Protein AF-A0A8T5TER6-F1 (afdb_monomer)

Secondary structure (DSSP, 8-state):
--HHHHHHHHHHHHHHHT-----PPPPPPPPPP--PPPPPPPPPPPPPPP------------PPPHHHHHHHHHHHHHHHHHHHHHHHHHHHHHHHHHHHHHHHHHHHHHHHHHHHHHHHHHHHHHHHHHHHHHHHHHHHHHHHHHHHHHHHHHHHHHHHHHHHHHHS---------------------------------S----B-TTT--BGGGEEEEEEEEEEEE-SSS-EEEEEEEETTT--B-

Radius of gyration: 55.64 Å; Cα contacts (8 Å, |Δi|>4): 78; chains: 1; bounding box: 127×51×166 Å

Mean predicted aligned error: 22.37 Å

Foldseek 3Di:
DPPVVVVVVVVVVVVVVPPPDDPDDDDDDDDDDDDDDDDDDDDDDDDDDDDDDDDPDPDDPPDDPVVVVVVVVVVVVVVVVVVVVVVVVVVVVVVVVVVVVVVVVVVVVVVVVVVVVVVVVVVVVVVVVVVVVVVVVVVVVVVVVVVVVVVVVVVVVVVVVVVVVVPPPPPPDDDDDPDDDDDDDDDDDDDDDDDDDDDDDDDDFDADPPPRDTDPQKDKDFDPPAFPDPPPHTDGDIWIAGNVPRDID

Solvent-accessible surface area (backbone atoms only — not comparable to full-atom values): 16128 Å² total; per-residue (Å²): 130,71,75,66,58,56,56,53,49,51,51,57,54,53,60,60,71,73,64,76,70,78,86,75,75,82,76,81,81,78,78,80,83,82,82,75,80,83,86,75,86,80,82,89,77,82,86,81,85,86,83,85,86,86,78,95,71,86,73,75,82,83,70,78,57,66,71,62,54,53,51,54,52,51,53,51,51,51,51,52,53,51,51,53,52,48,53,52,50,52,52,51,51,52,51,51,52,50,51,51,53,52,52,53,53,50,50,54,53,49,52,53,51,52,52,52,50,52,54,51,49,55,54,50,53,54,52,49,54,52,51,53,52,50,51,52,53,53,58,64,48,49,58,61,51,52,52,50,50,54,53,53,50,51,52,49,53,53,52,49,52,54,50,53,66,68,66,50,78,77,76,72,77,79,86,90,89,84,79,89,85,81,89,83,87,84,86,90,84,88,85,82,86,87,80,87,84,78,90,71,84,90,71,84,76,59,58,37,89,87,76,65,49,49,56,90,39,53,44,80,42,73,34,87,88,42,71,73,43,73,76,97,54,79,37,55,37,78,37,33,33,25,76,83,78,68,52,72,94

pLDDT: mean 77.01, std 21.38, range [33.59, 98.75]

Sequence (249 aa):
MSYQNDDEQKRKKALRKGLERPAIPPPPGIPPPSIHPPMTPTPAQQPPQIPQSPTTFSIPPAQPSIASQDEIAALRRQVNELNNALLQKDQELRQLRGNVSNFQAQLQGYEGKITQLNQEKGTLEMKVQQIEQENMTLQQQIGPLQSQVSTLQQELAYKSKRIDELKEPKAVMSSSLGQGTQNQTPNYGAISSPPIETNQFGTKRKVCPNCAASGTAIKEIEDKTRIISYIPKQTYAKKNICTKCGFEF

Structure (mmCIF, N/CA/C/O backbone):
data_AF-A0A8T5TER6-F1
#
_entry.id   AF-A0A8T5TER6-F1
#
loop_
_atom_site.group_PDB
_atom_site.id
_atom_site.type_symbol
_atom_site.label_atom_id
_atom_site.label_alt_id
_atom_site.label_comp_id
_atom_site.label_asym_id
_atom_site.label_entity_id
_atom_site.label_seq_id
_atom_site.pdbx_PDB_ins_code
_atom_site.Cartn_x
_atom_site.Cartn_y
_atom_site.Cartn_z
_atom_site.occupancy
_atom_site.B_iso_or_equiv
_atom_site.auth_seq_id
_atom_site.auth_comp_id
_atom_site.auth_asym_id
_atom_site.auth_atom_id
_atom_site.pdbx_PDB_model_num
ATOM 1 N N . MET A 1 1 ? -15.222 -25.575 9.045 1.00 56.38 1 MET A N 1
ATOM 2 C CA . MET A 1 1 ? -13.802 -25.161 9.120 1.00 56.38 1 MET A CA 1
ATOM 3 C C . MET A 1 1 ? -12.899 -25.765 8.033 1.00 56.38 1 MET A C 1
ATOM 5 O O . MET A 1 1 ? -11.785 -25.286 7.905 1.00 56.38 1 MET A O 1
ATOM 9 N N . SER A 1 2 ? -13.333 -26.730 7.202 1.00 55.22 2 SER A N 1
ATOM 10 C CA . SER A 1 2 ? -12.462 -27.282 6.136 1.00 55.22 2 SER A CA 1
ATOM 11 C C . SER A 1 2 ? -12.399 -26.463 4.840 1.00 55.22 2 SER A C 1
ATOM 13 O O . SER A 1 2 ? -11.385 -26.516 4.162 1.00 55.22 2 SER A O 1
ATOM 15 N N . TYR A 1 3 ? -13.416 -25.659 4.517 1.00 53.31 3 TYR A N 1
ATOM 16 C CA . TYR A 1 3 ? -13.487 -24.957 3.225 1.00 53.31 3 TYR A CA 1
ATOM 17 C C . TYR A 1 3 ? -12.535 -23.756 3.073 1.00 53.31 3 TYR A C 1
ATOM 19 O O . TYR A 1 3 ? -12.252 -23.347 1.955 1.00 53.31 3 TYR A O 1
ATOM 27 N N . GLN A 1 4 ? -12.010 -23.194 4.167 1.00 57.66 4 GLN A N 1
ATOM 28 C CA . GLN A 1 4 ? -11.110 -22.029 4.101 1.00 57.66 4 GLN A CA 1
ATOM 29 C C . GLN A 1 4 ? -9.655 -22.404 3.778 1.00 57.66 4 GLN A C 1
ATOM 31 O O . GLN A 1 4 ? -8.932 -21.598 3.197 1.00 57.66 4 GLN A O 1
ATOM 36 N N . ASN A 1 5 ? -9.233 -23.634 4.088 1.00 65.38 5 ASN A N 1
ATOM 37 C CA . ASN A 1 5 ? -7.858 -24.080 3.838 1.00 65.38 5 ASN A CA 1
ATOM 38 C C . ASN A 1 5 ? -7.595 -24.392 2.356 1.00 65.38 5 ASN A C 1
ATOM 40 O O . ASN A 1 5 ? -6.479 -24.184 1.873 1.00 65.38 5 ASN A O 1
ATOM 44 N N . ASP A 1 6 ? -8.614 -24.844 1.622 1.00 68.62 6 ASP A N 1
ATOM 45 C CA . ASP A 1 6 ? -8.467 -25.215 0.212 1.00 68.62 6 ASP A CA 1
ATOM 46 C C . ASP A 1 6 ? -8.286 -23.991 -0.697 1.00 68.62 6 ASP A C 1
ATOM 48 O O . ASP A 1 6 ? -7.455 -24.017 -1.610 1.00 68.62 6 ASP A O 1
ATOM 52 N N . ASP A 1 7 ? -8.982 -22.885 -0.417 1.00 71.12 7 ASP A N 1
ATOM 53 C CA . ASP A 1 7 ? -8.820 -21.632 -1.167 1.00 71.12 7 ASP A CA 1
ATOM 54 C C . ASP A 1 7 ? -7.464 -20.963 -0.901 1.00 71.12 7 ASP A C 1
ATOM 56 O O . ASP A 1 7 ? -6.838 -20.413 -1.816 1.00 71.12 7 ASP A O 1
ATOM 60 N N . GLU A 1 8 ? -6.947 -21.068 0.326 1.00 73.06 8 GLU A N 1
ATOM 61 C CA . GLU A 1 8 ? -5.621 -20.551 0.661 1.00 73.06 8 GLU A CA 1
ATOM 62 C C . GLU A 1 8 ? -4.504 -21.372 -0.007 1.00 73.06 8 GLU A C 1
ATOM 64 O O . GLU A 1 8 ? -3.543 -20.806 -0.544 1.00 73.06 8 GLU A O 1
ATOM 69 N N . GLN A 1 9 ? -4.654 -22.702 -0.071 1.00 68.19 9 GLN A N 1
ATOM 70 C CA . GLN A 1 9 ? -3.732 -23.561 -0.818 1.00 68.19 9 GLN A CA 1
ATOM 71 C C . GLN A 1 9 ? -3.788 -23.295 -2.325 1.00 68.19 9 GLN A C 1
ATOM 73 O O . GLN A 1 9 ? -2.738 -23.247 -2.976 1.00 68.19 9 GLN A O 1
ATOM 78 N N . LYS A 1 10 ? -4.977 -23.050 -2.892 1.00 72.94 10 LYS A N 1
ATOM 79 C CA . LYS A 1 10 ? -5.127 -22.685 -4.310 1.00 72.94 10 LYS A CA 1
ATOM 80 C C . LYS A 1 10 ? -4.447 -21.354 -4.628 1.00 72.94 10 LYS A C 1
ATOM 82 O O . LYS A 1 10 ? -3.731 -21.266 -5.628 1.00 72.94 10 LYS A O 1
ATOM 87 N N . ARG A 1 11 ? -4.582 -20.350 -3.753 1.00 72.56 11 ARG A N 1
ATOM 88 C CA . ARG A 1 11 ? -3.891 -19.054 -3.883 1.00 72.56 11 ARG A CA 1
ATOM 89 C C . ARG A 1 11 ? -2.372 -19.181 -3.766 1.00 72.56 11 ARG A C 1
ATOM 91 O O . ARG A 1 11 ? -1.656 -18.643 -4.610 1.00 72.56 11 ARG A O 1
ATOM 98 N N . LYS A 1 12 ? -1.862 -19.944 -2.792 1.00 70.88 12 LYS A N 1
ATOM 99 C CA . LYS A 1 12 ? -0.415 -20.201 -2.638 1.00 70.88 12 LYS A CA 1
ATOM 100 C C . LYS A 1 12 ? 0.172 -20.959 -3.836 1.00 70.88 12 LYS A C 1
ATOM 102 O O . LYS A 1 12 ? 1.287 -20.661 -4.266 1.00 70.88 12 LYS A O 1
ATOM 107 N N . LYS A 1 13 ? -0.585 -21.896 -4.418 1.00 69.06 13 LYS A N 1
ATOM 108 C CA . LYS A 1 13 ? -0.169 -22.657 -5.607 1.00 69.06 13 LYS A CA 1
ATOM 109 C C . LYS A 1 13 ? -0.179 -21.805 -6.880 1.00 69.06 13 LYS A C 1
ATOM 111 O O . LYS A 1 13 ? 0.722 -21.953 -7.702 1.00 69.06 13 LYS A O 1
ATOM 116 N N . ALA A 1 14 ? -1.132 -20.882 -7.020 1.00 64.62 14 ALA A N 1
ATOM 117 C CA . ALA A 1 14 ? -1.164 -19.923 -8.125 1.00 64.62 14 ALA A CA 1
ATOM 118 C C . ALA A 1 14 ? -0.008 -18.909 -8.052 1.00 64.62 14 ALA A C 1
ATOM 120 O O . ALA A 1 14 ? 0.598 -18.604 -9.075 1.00 64.62 14 ALA A O 1
ATOM 121 N N . LEU A 1 15 ? 0.365 -18.461 -6.846 1.00 61.78 15 LEU A N 1
ATOM 122 C CA . LEU A 1 15 ? 1.466 -17.511 -6.655 1.00 61.78 15 LEU A CA 1
ATOM 123 C C . LEU A 1 15 ? 2.834 -18.117 -7.013 1.00 61.78 15 LEU A C 1
ATOM 125 O O . LEU A 1 15 ? 3.671 -17.439 -7.597 1.00 61.78 15 LEU A O 1
ATOM 129 N N . ARG A 1 16 ? 3.053 -19.412 -6.741 1.00 59.16 16 ARG A N 1
ATOM 130 C CA . ARG A 1 16 ? 4.291 -20.107 -7.141 1.00 59.16 16 ARG A CA 1
ATOM 131 C C . ARG A 1 16 ? 4.398 -20.353 -8.647 1.00 59.16 16 ARG A C 1
ATOM 133 O O . ARG A 1 16 ? 5.506 -20.388 -9.164 1.00 59.16 16 ARG A O 1
ATOM 140 N N . LYS A 1 17 ? 3.272 -20.488 -9.353 1.00 55.56 17 LYS A N 1
ATOM 141 C CA . LYS A 1 17 ? 3.250 -20.778 -10.797 1.00 55.56 17 LYS A CA 1
ATOM 142 C C . LYS A 1 17 ? 3.535 -19.552 -11.681 1.00 55.56 17 LYS A C 1
ATOM 144 O O . LYS A 1 17 ? 3.738 -19.714 -12.875 1.00 55.56 17 LYS A O 1
ATOM 149 N N . GLY A 1 18 ? 3.555 -18.344 -11.107 1.00 50.12 18 GLY A N 1
ATOM 150 C CA . GLY A 1 18 ? 3.873 -17.092 -11.809 1.00 50.12 18 GLY A CA 1
ATOM 151 C C . GLY A 1 18 ? 5.304 -16.575 -11.608 1.00 50.12 18 GLY A C 1
ATOM 152 O O . GLY A 1 18 ? 5.621 -15.497 -12.099 1.00 50.12 18 GLY A O 1
ATOM 153 N N . LEU A 1 19 ? 6.153 -17.301 -10.869 1.00 55.81 19 LEU A N 1
ATOM 154 C CA . LEU A 1 19 ? 7.504 -16.866 -10.474 1.00 55.81 19 LEU A CA 1
ATOM 155 C C . LEU A 1 19 ? 8.645 -17.640 -11.157 1.00 55.81 19 LEU A C 1
ATOM 157 O O . LEU A 1 19 ? 9.811 -17.401 -10.840 1.00 55.81 19 LEU A O 1
ATOM 161 N N . GLU A 1 20 ? 8.352 -18.515 -12.122 1.00 51.66 20 GLU A N 1
ATOM 162 C CA . GLU A 1 20 ? 9.389 -19.063 -13.003 1.00 51.66 20 GLU A CA 1
ATOM 163 C C . GLU A 1 20 ? 9.839 -17.979 -13.990 1.00 51.66 20 GLU A C 1
ATOM 165 O O . GLU A 1 20 ? 9.240 -17.753 -15.041 1.00 51.66 20 GLU A O 1
ATOM 170 N N . ARG A 1 21 ? 10.907 -17.265 -13.614 1.00 60.97 21 ARG A N 1
ATOM 171 C CA . ARG A 1 21 ? 11.678 -16.428 -14.537 1.00 60.97 21 ARG A CA 1
ATOM 172 C C . ARG A 1 21 ? 12.168 -17.306 -15.695 1.00 60.97 21 ARG A C 1
ATOM 174 O O . ARG A 1 21 ? 12.792 -18.333 -15.426 1.00 60.97 21 ARG A O 1
ATOM 181 N N . PRO A 1 22 ? 11.983 -16.890 -16.959 1.00 57.66 22 PRO A N 1
ATOM 182 C CA . PRO A 1 22 ? 12.706 -17.490 -18.069 1.00 57.66 22 PRO A CA 1
ATOM 183 C C . PRO A 1 22 ? 14.208 -17.402 -17.781 1.00 57.66 22 PRO A C 1
ATOM 185 O O . PRO A 1 22 ? 14.712 -16.328 -17.441 1.00 57.66 22 PRO A O 1
ATOM 188 N N . ALA A 1 23 ? 14.917 -18.526 -17.881 1.00 51.97 23 ALA A N 1
ATOM 189 C CA . ALA A 1 23 ? 16.368 -18.549 -17.780 1.00 51.97 23 ALA A CA 1
ATOM 190 C C . ALA A 1 23 ? 16.953 -17.741 -18.948 1.00 51.97 23 ALA A C 1
ATOM 192 O O . ALA A 1 23 ? 16.910 -18.171 -20.099 1.00 51.97 23 ALA A O 1
ATOM 193 N N . ILE A 1 24 ? 17.454 -16.541 -18.654 1.00 63.66 24 ILE A N 1
ATOM 194 C CA . ILE A 1 24 ? 18.176 -15.713 -19.621 1.00 63.66 24 ILE A CA 1
ATOM 195 C C . ILE A 1 24 ? 19.572 -16.339 -19.776 1.00 63.66 24 ILE A C 1
ATOM 197 O O . ILE A 1 24 ? 20.262 -16.492 -18.763 1.00 63.66 24 ILE A O 1
ATOM 201 N N . PRO A 1 25 ? 20.001 -16.731 -20.990 1.00 68.81 25 PRO A N 1
ATOM 202 C CA . PRO A 1 25 ? 21.352 -17.238 -21.201 1.00 68.81 25 PRO A CA 1
ATOM 203 C C . PRO A 1 25 ? 22.388 -16.146 -20.876 1.00 68.81 25 PRO A C 1
ATOM 205 O O . PRO A 1 25 ? 22.117 -14.962 -21.104 1.00 68.81 25 PRO A O 1
ATOM 208 N N . PRO A 1 26 ? 23.569 -16.506 -20.342 1.00 65.44 26 PRO A N 1
ATOM 209 C CA . PRO A 1 26 ? 24.609 -15.530 -20.042 1.00 65.44 26 PRO A CA 1
ATOM 210 C C . PRO A 1 26 ? 25.051 -14.811 -21.329 1.00 65.44 26 PRO A C 1
ATOM 212 O O . PRO A 1 26 ? 25.131 -15.448 -22.385 1.00 65.44 26 PRO A O 1
ATOM 215 N N . PRO A 1 27 ? 25.333 -13.497 -21.275 1.00 67.69 27 PRO A N 1
ATOM 216 C CA . PRO A 1 27 ? 25.764 -12.753 -22.450 1.00 67.69 27 PRO A CA 1
ATOM 217 C C . PRO A 1 27 ? 27.113 -13.290 -22.960 1.00 67.69 27 PRO A C 1
ATOM 219 O O . PRO A 1 27 ? 27.978 -13.629 -22.146 1.00 67.69 27 PRO A O 1
ATOM 222 N N . PRO A 1 28 ? 27.329 -13.358 -24.288 1.00 67.31 28 PRO A N 1
ATOM 223 C CA . PRO A 1 28 ? 28.630 -13.706 -24.840 1.00 67.31 28 PRO A CA 1
ATOM 224 C C . PRO A 1 28 ? 29.675 -12.680 -24.384 1.00 67.31 28 PRO A C 1
ATOM 226 O O . PRO A 1 28 ? 29.454 -11.470 -24.461 1.00 67.31 28 PRO A O 1
ATOM 229 N N . GLY A 1 29 ? 30.799 -13.185 -23.869 1.00 56.22 29 GLY A N 1
ATOM 230 C CA . GLY A 1 29 ? 31.896 -12.378 -23.347 1.00 56.22 29 GLY A CA 1
ATOM 231 C C . GLY A 1 29 ? 32.397 -11.380 -24.387 1.00 56.22 29 GLY A C 1
ATOM 232 O O . GLY A 1 29 ? 32.797 -11.758 -25.486 1.00 56.22 29 GLY A O 1
ATOM 233 N N . ILE A 1 30 ? 32.363 -10.099 -24.028 1.00 64.62 30 ILE A N 1
ATOM 234 C CA . ILE A 1 30 ? 32.923 -9.012 -24.827 1.00 64.62 30 ILE A CA 1
ATOM 235 C C . ILE A 1 30 ? 34.454 -9.165 -24.786 1.00 64.62 30 ILE A C 1
ATOM 237 O O . ILE A 1 30 ? 35.017 -9.153 -23.687 1.00 64.62 30 ILE A O 1
ATOM 241 N N . PRO A 1 31 ? 35.151 -9.326 -25.926 1.00 65.06 31 PRO A N 1
ATOM 242 C CA . PRO A 1 31 ? 36.608 -9.327 -25.933 1.00 65.06 31 PRO A CA 1
ATOM 243 C C . PRO A 1 31 ? 37.140 -7.936 -25.539 1.00 65.06 31 PRO A C 1
ATOM 245 O O . PRO A 1 31 ? 36.526 -6.923 -25.888 1.00 65.06 31 PRO A O 1
ATOM 248 N N . PRO A 1 32 ? 38.262 -7.859 -24.801 1.00 59.50 32 PRO A N 1
ATOM 249 C CA . PRO A 1 32 ? 38.804 -6.591 -24.331 1.00 59.50 32 PRO A CA 1
ATOM 250 C C . PRO A 1 32 ? 39.247 -5.697 -25.503 1.00 59.50 32 PRO A C 1
ATOM 252 O O . PRO A 1 32 ? 39.670 -6.209 -26.543 1.00 59.50 32 PRO A O 1
ATOM 255 N N . PRO A 1 33 ? 39.187 -4.362 -25.349 1.00 53.50 33 PRO A N 1
ATOM 256 C CA . PRO A 1 33 ? 39.594 -3.436 -26.395 1.00 53.50 33 PRO A CA 1
ATOM 257 C C . PRO A 1 33 ? 41.104 -3.533 -26.647 1.00 53.50 33 PRO A C 1
ATOM 259 O O . PRO A 1 33 ? 41.913 -3.395 -25.728 1.00 53.50 33 PRO A O 1
ATOM 262 N N . SER A 1 34 ? 41.485 -3.745 -27.909 1.00 57.00 34 SER A N 1
ATOM 263 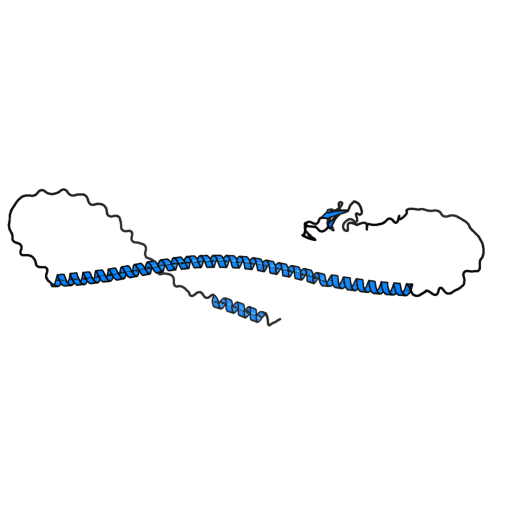C CA . SER A 1 34 ? 42.871 -3.642 -28.365 1.00 57.00 34 SER A CA 1
ATOM 264 C C . SER A 1 34 ? 43.340 -2.192 -28.251 1.00 57.00 34 SER A C 1
ATOM 266 O O . SER A 1 34 ? 42.931 -1.318 -29.012 1.00 57.00 34 SER A O 1
ATOM 268 N N . ILE A 1 35 ? 44.202 -1.939 -27.270 1.00 49.38 35 ILE A N 1
ATOM 269 C CA . ILE A 1 35 ? 44.916 -0.675 -27.113 1.00 49.38 35 ILE A CA 1
ATOM 270 C C . ILE A 1 35 ? 45.998 -0.639 -28.197 1.00 49.38 35 ILE A C 1
ATOM 272 O O . ILE A 1 35 ? 47.008 -1.334 -28.099 1.00 49.38 35 ILE A O 1
ATOM 276 N N . HIS A 1 36 ? 45.781 0.148 -29.250 1.00 59.28 36 HIS A N 1
ATOM 277 C CA . HIS A 1 36 ? 46.842 0.485 -30.196 1.00 59.28 36 HIS A CA 1
ATOM 278 C C . HIS A 1 36 ? 47.782 1.527 -29.560 1.00 59.28 36 HIS A C 1
ATOM 280 O O . HIS A 1 36 ? 47.294 2.487 -28.955 1.00 59.28 36 HIS A O 1
ATOM 286 N N . PRO A 1 37 ? 49.113 1.367 -29.668 1.00 59.28 37 PRO A N 1
ATOM 287 C CA . PRO A 1 37 ? 50.066 2.341 -29.145 1.00 59.28 37 PRO A CA 1
ATOM 288 C C . PRO A 1 37 ? 50.053 3.652 -29.956 1.00 59.28 37 PRO A C 1
ATOM 290 O O . PRO A 1 37 ? 49.684 3.649 -31.134 1.00 59.28 37 PRO A O 1
ATOM 293 N N . PRO A 1 38 ? 50.457 4.782 -29.344 1.00 51.81 38 PRO A N 1
ATOM 294 C CA . PRO A 1 38 ? 50.427 6.089 -29.987 1.00 51.81 38 P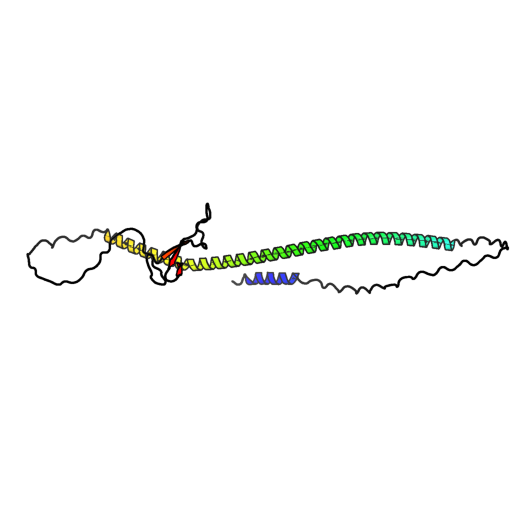RO A CA 1
ATOM 295 C C . PRO A 1 38 ? 51.480 6.182 -31.098 1.00 51.81 38 PRO A C 1
ATOM 297 O O . PRO A 1 38 ? 52.630 5.777 -30.920 1.00 51.81 38 PRO A O 1
ATOM 300 N N . MET A 1 39 ? 51.091 6.751 -32.240 1.00 47.34 39 MET A N 1
ATOM 301 C CA . MET A 1 39 ? 52.023 7.090 -33.312 1.00 47.34 39 MET A CA 1
ATOM 302 C C . MET A 1 39 ? 52.971 8.198 -32.845 1.00 47.34 39 MET A C 1
ATOM 304 O O . MET A 1 39 ? 52.546 9.294 -32.484 1.00 47.34 39 MET A O 1
ATOM 308 N N . THR A 1 40 ? 54.267 7.907 -32.865 1.00 50.44 40 THR A N 1
ATOM 309 C CA . THR A 1 40 ? 55.345 8.886 -32.708 1.00 50.44 40 THR A CA 1
ATOM 310 C C . THR A 1 40 ? 55.468 9.764 -33.960 1.00 50.44 40 THR A C 1
ATOM 312 O O . THR A 1 40 ? 55.315 9.243 -35.068 1.00 50.44 40 THR A O 1
ATOM 315 N N . PRO A 1 41 ? 55.796 11.062 -33.833 1.00 48.97 41 PRO A N 1
ATOM 316 C CA . PRO A 1 41 ? 56.020 11.932 -34.981 1.00 48.97 41 PRO A CA 1
ATOM 317 C C . PRO A 1 41 ? 57.372 11.636 -35.651 1.00 48.97 41 PRO A C 1
ATOM 319 O O . PRO A 1 41 ? 58.420 11.607 -35.006 1.00 48.97 41 PRO A O 1
ATOM 322 N N . THR A 1 42 ? 57.330 11.419 -36.964 1.00 57.81 42 THR A N 1
ATOM 323 C CA . THR A 1 42 ? 58.483 11.211 -37.851 1.00 57.81 42 THR A CA 1
ATOM 324 C C . THR A 1 42 ? 59.368 12.470 -37.923 1.00 57.81 42 THR A C 1
ATOM 326 O O . THR A 1 42 ? 58.821 13.568 -38.044 1.00 57.81 42 THR A O 1
ATOM 329 N N . PRO A 1 43 ? 60.715 12.370 -37.896 1.00 46.31 43 PRO A N 1
ATOM 330 C CA . PRO A 1 43 ? 61.593 13.535 -38.004 1.00 46.31 43 PRO A CA 1
ATOM 331 C C . PRO A 1 43 ? 61.631 14.099 -39.429 1.00 46.31 43 PRO A C 1
ATOM 333 O O . PRO A 1 43 ? 61.684 13.353 -40.408 1.00 46.31 43 PRO A O 1
ATOM 336 N N . ALA A 1 44 ? 61.665 15.429 -39.527 1.00 50.72 44 ALA A N 1
ATOM 337 C CA . ALA A 1 44 ? 61.865 16.175 -40.763 1.00 50.72 44 ALA A CA 1
ATOM 338 C C . ALA A 1 44 ? 63.210 15.819 -41.424 1.00 50.72 44 ALA A C 1
ATOM 340 O O . ALA A 1 44 ? 64.271 16.023 -40.835 1.00 50.72 44 ALA A O 1
ATOM 341 N N . GLN A 1 45 ? 63.165 15.316 -42.660 1.00 45.75 45 GLN A N 1
ATOM 342 C CA . GLN A 1 45 ? 64.341 15.179 -43.519 1.00 45.75 45 GLN A CA 1
ATOM 343 C C . GLN A 1 45 ? 64.527 16.444 -44.368 1.00 45.75 45 GLN A C 1
ATOM 345 O O . GLN A 1 45 ? 63.575 16.977 -44.939 1.00 45.75 45 GLN A O 1
ATOM 350 N N . GLN A 1 46 ? 65.773 16.923 -44.412 1.00 55.88 46 GLN A N 1
ATOM 351 C CA . GLN A 1 46 ? 66.245 18.048 -45.223 1.00 55.88 46 GLN A CA 1
ATOM 352 C C . GLN A 1 46 ? 66.029 17.821 -46.731 1.00 55.88 46 GLN A C 1
ATOM 354 O O . GLN A 1 46 ? 66.115 16.683 -47.195 1.00 55.88 46 GLN A O 1
ATOM 359 N N . PRO A 1 47 ? 65.833 18.893 -47.521 1.00 47.66 47 PRO A N 1
ATOM 360 C CA . PRO A 1 47 ? 65.713 18.787 -48.970 1.00 47.66 47 PRO A CA 1
ATOM 361 C C . PRO A 1 47 ? 67.085 18.538 -49.633 1.00 47.66 47 PRO A C 1
ATOM 363 O O . PRO A 1 47 ? 68.025 19.296 -49.375 1.00 47.66 47 PRO A O 1
ATOM 366 N N . PRO A 1 48 ? 67.226 17.535 -50.523 1.00 46.50 48 PRO A N 1
ATOM 367 C CA . PRO A 1 48 ? 68.411 17.395 -51.365 1.00 46.50 48 PRO A CA 1
ATOM 368 C C . PRO A 1 48 ? 68.404 18.419 -52.507 1.00 46.50 48 PRO A C 1
ATOM 370 O O . PRO A 1 48 ? 67.363 18.720 -53.091 1.00 46.50 48 PRO A O 1
ATOM 373 N N . GLN A 1 49 ? 69.587 18.941 -52.828 1.00 45.00 49 GLN A N 1
ATOM 374 C CA . GLN A 1 49 ? 69.799 19.908 -53.900 1.00 45.00 49 GLN A CA 1
ATOM 375 C C . GLN A 1 49 ? 69.615 19.309 -55.301 1.00 45.00 49 GLN A C 1
ATOM 377 O O . GLN A 1 49 ? 69.933 18.151 -55.563 1.00 45.00 49 GLN A O 1
ATOM 382 N N . ILE A 1 50 ? 69.132 20.166 -56.198 1.00 48.91 50 ILE A N 1
ATOM 383 C CA . ILE A 1 50 ? 68.866 19.930 -57.618 1.00 48.91 50 ILE A CA 1
ATOM 384 C C . ILE A 1 50 ? 70.178 20.025 -58.416 1.00 48.91 50 ILE A C 1
ATOM 386 O O . ILE A 1 50 ? 70.875 21.033 -58.287 1.00 48.91 50 ILE A O 1
ATOM 390 N N . PRO A 1 51 ? 70.456 19.085 -59.335 1.00 42.44 51 PRO A N 1
ATOM 391 C CA . PRO A 1 51 ? 71.250 19.372 -60.528 1.00 42.44 51 PRO A CA 1
ATOM 392 C C . PRO A 1 51 ? 70.358 19.460 -61.777 1.00 42.44 51 PRO A C 1
ATOM 394 O O . PRO A 1 51 ? 69.389 18.722 -61.940 1.00 42.44 51 PRO A O 1
ATOM 397 N N . GLN A 1 52 ? 70.687 20.412 -62.646 1.00 47.88 52 GLN A N 1
ATOM 398 C CA . GLN A 1 52 ? 69.888 20.873 -63.779 1.00 47.88 52 GLN A CA 1
ATOM 399 C C . GLN A 1 52 ? 70.065 20.018 -65.054 1.00 47.88 52 GLN A C 1
ATOM 401 O O . GLN A 1 52 ? 71.192 19.785 -65.477 1.00 47.88 52 GLN A O 1
ATOM 406 N N . SER A 1 53 ? 68.935 19.761 -65.741 1.00 42.75 53 SER A N 1
ATOM 407 C CA . SER A 1 53 ? 68.716 19.697 -67.215 1.00 42.75 53 SER A CA 1
ATOM 408 C C . SER A 1 53 ? 69.371 18.586 -68.077 1.00 42.75 53 SER A C 1
ATOM 410 O O . SER A 1 53 ? 70.373 18.004 -67.686 1.00 42.75 53 SER A O 1
ATOM 412 N N . PRO A 1 54 ? 68.913 18.364 -69.334 1.00 62.28 54 PRO A N 1
ATOM 413 C CA . PRO A 1 54 ? 67.530 18.202 -69.801 1.00 62.28 54 PRO A CA 1
ATOM 414 C C . PRO A 1 54 ? 67.370 16.924 -70.663 1.00 62.28 54 PRO A C 1
ATOM 416 O O . PRO A 1 54 ? 68.241 16.568 -71.455 1.00 62.28 54 PRO A O 1
ATOM 419 N N . THR A 1 55 ? 66.226 16.241 -70.604 1.00 44.50 55 THR A N 1
ATOM 420 C CA . THR A 1 55 ? 65.839 15.321 -71.689 1.00 44.50 55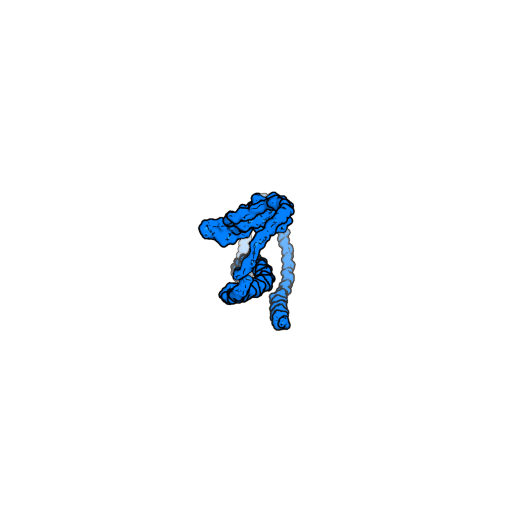 THR A CA 1
ATOM 421 C C . THR A 1 55 ? 64.328 15.332 -71.839 1.00 44.50 55 THR A C 1
ATOM 423 O O . THR A 1 55 ? 63.587 14.815 -71.007 1.00 44.50 55 THR A O 1
ATOM 426 N N . THR A 1 56 ? 63.869 15.972 -72.908 1.00 51.81 56 THR A N 1
ATOM 427 C CA . THR A 1 56 ? 62.504 15.893 -73.418 1.00 51.81 56 THR A CA 1
ATOM 428 C C . THR A 1 56 ? 62.233 14.470 -73.901 1.00 51.81 56 THR A C 1
ATOM 430 O O . THR A 1 56 ? 62.445 14.144 -75.065 1.00 51.81 56 THR A O 1
ATOM 433 N N . PHE A 1 57 ? 61.761 13.612 -72.998 1.00 46.97 57 PHE A N 1
ATOM 434 C CA . PHE A 1 57 ? 61.036 12.400 -73.363 1.00 46.97 57 PHE A CA 1
ATOM 435 C C . PHE A 1 57 ? 59.542 12.709 -73.295 1.00 46.97 57 PHE A C 1
ATOM 437 O O . PHE A 1 57 ? 58.970 12.855 -72.216 1.00 46.97 57 PHE A O 1
ATOM 444 N N . SER A 1 58 ? 58.912 12.841 -74.461 1.00 53.25 58 SER A N 1
ATOM 445 C CA . SER A 1 58 ? 57.457 12.853 -74.581 1.00 53.25 58 SER A CA 1
ATOM 446 C C . SER A 1 58 ? 56.925 11.489 -74.145 1.00 53.25 58 SER A C 1
ATOM 448 O O . SER A 1 58 ? 56.973 10.522 -74.903 1.00 53.25 58 SER A O 1
ATOM 450 N N . ILE A 1 59 ? 56.450 11.406 -72.904 1.00 53.47 59 ILE A N 1
ATOM 451 C CA . ILE A 1 59 ? 55.699 10.260 -72.391 1.00 53.47 59 ILE A CA 1
ATOM 452 C C . ILE A 1 59 ? 54.318 10.304 -73.070 1.00 53.47 59 ILE A C 1
ATOM 454 O O . ILE A 1 59 ? 53.613 11.304 -72.911 1.00 53.47 59 ILE A O 1
ATOM 458 N N . PRO A 1 60 ? 53.906 9.282 -73.843 1.00 56.88 60 PRO A N 1
ATOM 459 C CA . PRO A 1 60 ? 52.534 9.214 -74.333 1.00 56.88 60 PRO A CA 1
ATOM 460 C C . PRO A 1 60 ? 51.597 9.069 -73.124 1.00 56.88 60 PRO A C 1
ATOM 462 O O . PRO A 1 60 ? 51.944 8.351 -72.183 1.00 56.88 60 PRO A O 1
ATOM 465 N N . PRO A 1 61 ? 50.430 9.737 -73.093 1.00 52.09 61 PRO A N 1
ATOM 466 C CA . PRO A 1 61 ? 49.535 9.639 -71.951 1.00 52.09 61 PRO A CA 1
ATOM 467 C C . PRO A 1 61 ? 49.109 8.179 -71.787 1.00 52.09 61 PRO A C 1
ATOM 469 O O . PRO A 1 61 ? 48.446 7.617 -72.658 1.00 52.09 61 PRO A O 1
ATOM 472 N N . ALA A 1 62 ? 49.508 7.560 -70.675 1.00 53.44 62 ALA A N 1
ATOM 473 C CA . ALA A 1 62 ? 48.976 6.277 -70.252 1.00 53.44 62 ALA A CA 1
ATOM 474 C C . ALA A 1 62 ? 47.475 6.469 -70.011 1.00 53.44 62 ALA A C 1
ATOM 476 O O . ALA A 1 62 ? 47.061 7.015 -68.988 1.00 53.44 62 ALA A O 1
ATOM 477 N N . GLN A 1 63 ? 46.659 6.103 -70.998 1.00 57.38 63 GLN A N 1
ATOM 478 C CA . GLN A 1 63 ? 45.214 6.080 -70.840 1.00 57.38 63 GLN A CA 1
ATOM 479 C C . GLN A 1 63 ? 44.888 5.001 -69.800 1.00 57.38 63 GLN A C 1
ATOM 481 O O . GLN A 1 63 ? 45.264 3.845 -70.011 1.00 57.38 63 GLN A O 1
ATOM 486 N N . PRO A 1 64 ? 44.228 5.333 -68.676 1.00 57.19 64 PRO A N 1
ATOM 487 C CA . PRO A 1 64 ? 43.719 4.304 -67.785 1.00 57.19 64 PRO A CA 1
ATOM 488 C C . PRO A 1 64 ? 42.759 3.431 -68.597 1.00 57.19 64 PRO A C 1
ATOM 490 O O . PRO A 1 64 ? 41.843 3.941 -69.243 1.00 57.19 64 PRO A O 1
ATOM 493 N N . SER A 1 65 ? 42.999 2.120 -68.628 1.00 61.75 65 SER A N 1
ATOM 494 C CA . SER A 1 65 ? 42.120 1.187 -69.329 1.00 61.75 65 SER A CA 1
ATOM 495 C C . SER A 1 65 ? 40.701 1.313 -68.777 1.00 61.75 65 SER A C 1
ATOM 497 O O . SER A 1 65 ? 40.514 1.270 -67.563 1.00 61.75 65 SER A O 1
ATOM 499 N N . ILE A 1 66 ? 39.711 1.441 -69.663 1.00 65.00 66 ILE A N 1
ATOM 500 C CA . ILE A 1 66 ? 38.285 1.654 -69.342 1.00 65.00 66 ILE A CA 1
ATOM 501 C C . ILE A 1 66 ? 37.778 0.655 -68.278 1.00 65.00 66 ILE A C 1
ATOM 503 O O . ILE A 1 66 ? 37.041 1.040 -67.375 1.00 65.00 66 ILE A O 1
ATOM 507 N N . ALA A 1 67 ? 38.280 -0.587 -68.294 1.00 66.56 67 ALA A N 1
ATOM 508 C CA . ALA A 1 67 ? 37.982 -1.620 -67.296 1.00 66.56 67 ALA A CA 1
ATOM 509 C C . ALA A 1 67 ? 38.288 -1.199 -65.840 1.00 66.56 67 ALA A C 1
ATOM 511 O O . ALA A 1 67 ? 37.515 -1.493 -64.933 1.00 66.56 67 ALA A O 1
ATOM 512 N N . SER A 1 68 ? 39.378 -0.462 -65.607 1.00 81.62 68 SER A N 1
ATOM 513 C CA . SER A 1 68 ? 39.748 0.045 -64.278 1.00 81.62 68 SER A CA 1
ATOM 514 C C . SER A 1 68 ? 38.834 1.187 -63.822 1.00 81.62 68 SER A C 1
ATOM 516 O O . SER A 1 68 ? 38.649 1.409 -62.628 1.00 81.62 68 SER A O 1
ATOM 518 N 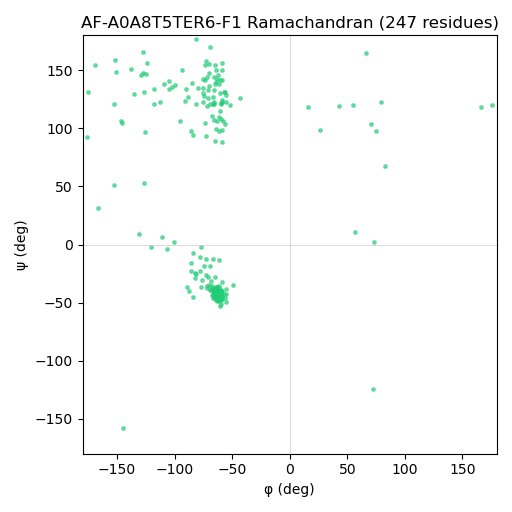N . GLN A 1 69 ? 38.248 1.927 -64.766 1.00 85.88 69 GLN A N 1
ATOM 519 C CA . GLN A 1 69 ? 37.345 3.038 -64.475 1.00 85.88 69 GLN A CA 1
ATOM 520 C C . GLN A 1 69 ? 35.949 2.544 -64.066 1.00 85.88 69 GLN A C 1
ATOM 522 O O . GLN A 1 69 ? 35.352 3.108 -63.145 1.00 85.88 69 GLN A O 1
ATOM 527 N N . ASP A 1 70 ? 35.475 1.455 -64.677 1.00 91.56 70 ASP A N 1
ATOM 528 C CA . ASP A 1 70 ? 34.226 0.782 -64.300 1.00 91.56 70 ASP A CA 1
ATOM 529 C C . ASP A 1 70 ? 34.309 0.153 -62.902 1.00 91.56 70 ASP A C 1
ATOM 531 O O . ASP A 1 70 ? 33.381 0.286 -62.101 1.00 91.56 70 ASP A O 1
ATOM 535 N N . GLU A 1 71 ? 35.446 -0.459 -62.560 1.00 94.69 71 GLU A N 1
ATOM 536 C CA . GLU A 1 71 ? 35.690 -1.017 -61.225 1.00 94.69 71 GLU A CA 1
ATOM 537 C C . GLU A 1 71 ? 35.694 0.076 -60.141 1.00 94.69 71 GLU A C 1
ATOM 539 O O . GLU A 1 71 ? 35.032 -0.053 -59.108 1.00 94.69 71 GLU A O 1
ATOM 544 N N . ILE A 1 72 ? 36.343 1.216 -60.406 1.00 93.62 72 ILE A N 1
ATOM 545 C CA . ILE A 1 72 ? 36.302 2.387 -59.516 1.00 93.62 72 ILE A CA 1
ATOM 546 C C . ILE A 1 72 ? 34.868 2.909 -59.358 1.00 93.62 72 ILE A C 1
ATOM 548 O O . ILE A 1 72 ? 34.468 3.300 -58.257 1.00 93.62 72 ILE A O 1
ATOM 552 N N . ALA A 1 73 ? 34.077 2.937 -60.434 1.00 94.50 73 ALA A N 1
ATOM 553 C CA . ALA A 1 73 ? 32.685 3.368 -60.372 1.00 94.50 73 ALA A CA 1
ATOM 554 C C . ALA A 1 73 ? 31.820 2.405 -59.540 1.00 94.50 73 ALA A C 1
ATOM 556 O O . ALA A 1 73 ? 30.998 2.864 -58.741 1.00 94.50 73 ALA A O 1
ATOM 557 N N . ALA A 1 74 ? 32.028 1.092 -59.673 1.00 95.44 74 ALA A N 1
ATOM 558 C CA . ALA A 1 74 ? 31.347 0.073 -58.878 1.00 95.44 74 ALA A CA 1
ATOM 559 C C . ALA A 1 74 ? 31.698 0.184 -57.385 1.00 95.44 74 ALA A C 1
ATOM 561 O O . ALA A 1 74 ? 30.798 0.260 -56.546 1.00 95.44 74 ALA A O 1
ATOM 562 N N . LEU A 1 75 ? 32.987 0.309 -57.054 1.00 96.69 75 LEU A N 1
ATOM 563 C CA . LEU A 1 75 ? 33.449 0.502 -55.676 1.00 96.69 75 LEU A CA 1
ATOM 564 C C . LEU A 1 75 ? 32.872 1.779 -55.051 1.00 96.69 75 LEU A C 1
ATOM 566 O O . LEU A 1 75 ? 32.438 1.765 -53.901 1.00 96.69 75 LEU A O 1
ATOM 570 N N . ARG A 1 76 ? 32.786 2.883 -55.807 1.00 96.50 76 ARG A N 1
ATOM 571 C CA . ARG A 1 76 ? 32.151 4.125 -55.329 1.00 96.50 76 ARG A CA 1
ATOM 572 C C . ARG A 1 76 ? 30.674 3.930 -54.984 1.00 96.50 76 ARG A C 1
ATOM 574 O O . ARG A 1 76 ? 30.218 4.474 -53.981 1.00 96.50 76 ARG A O 1
ATOM 581 N N . ARG A 1 77 ? 29.927 3.163 -55.787 1.00 97.44 77 ARG A N 1
ATOM 582 C CA . ARG A 1 77 ? 28.522 2.833 -55.484 1.00 97.44 77 ARG A CA 1
ATOM 583 C C . ARG A 1 77 ? 28.419 2.013 -54.203 1.00 97.44 77 ARG A C 1
ATOM 585 O O . ARG A 1 77 ? 27.663 2.397 -53.317 1.00 97.44 77 ARG A O 1
ATOM 592 N N . GLN A 1 78 ? 29.247 0.979 -54.066 1.00 98.00 78 GLN A N 1
ATOM 593 C CA . GLN A 1 78 ? 29.272 0.136 -52.871 1.00 98.00 78 GLN A CA 1
ATOM 594 C C . GLN A 1 78 ? 29.615 0.937 -51.604 1.00 98.00 78 GLN A C 1
ATOM 596 O O . GLN A 1 78 ? 28.964 0.776 -50.576 1.00 98.00 78 GLN A O 1
ATOM 601 N N . VAL A 1 79 ? 30.593 1.847 -51.673 1.00 97.75 79 VAL A N 1
ATOM 602 C CA . VAL A 1 79 ? 30.936 2.742 -50.554 1.00 97.75 79 VAL A CA 1
ATOM 603 C C . VAL A 1 79 ? 29.752 3.634 -50.176 1.00 97.75 79 VAL A C 1
ATOM 605 O O . VAL A 1 79 ? 29.465 3.799 -48.993 1.00 97.75 79 VAL A O 1
ATOM 608 N N . ASN A 1 80 ? 29.030 4.182 -51.156 1.00 97.62 80 ASN A N 1
ATOM 609 C CA . ASN A 1 80 ? 27.849 5.005 -50.887 1.00 97.62 80 ASN A CA 1
ATOM 610 C C . ASN A 1 80 ? 26.713 4.199 -50.241 1.00 97.62 80 ASN A C 1
ATOM 612 O O . ASN A 1 80 ? 26.081 4.677 -49.301 1.00 97.62 80 ASN A O 1
ATOM 616 N N . GLU A 1 81 ? 26.468 2.974 -50.706 1.00 98.19 81 GLU A N 1
ATOM 617 C CA . GLU A 1 81 ? 25.475 2.066 -50.118 1.00 98.19 81 GLU A CA 1
ATOM 618 C C . GLU A 1 81 ? 25.827 1.705 -48.671 1.00 98.19 81 GLU A C 1
ATOM 620 O O . GLU A 1 81 ? 24.981 1.828 -47.783 1.00 98.19 81 GLU A O 1
ATOM 625 N N . LEU A 1 82 ? 27.087 1.341 -48.414 1.00 98.19 82 LEU A N 1
ATOM 626 C CA . LEU A 1 82 ? 27.578 1.044 -47.069 1.00 98.19 82 LEU A CA 1
ATOM 627 C C . LEU A 1 82 ? 27.486 2.263 -46.143 1.00 98.19 82 LEU A C 1
ATOM 629 O O . LEU A 1 82 ? 27.062 2.118 -44.999 1.00 98.19 82 LEU A O 1
ATOM 633 N N . ASN A 1 83 ? 27.810 3.464 -46.629 1.00 98.06 83 ASN A N 1
ATOM 634 C CA . ASN A 1 83 ? 27.669 4.701 -45.855 1.00 98.06 83 ASN A CA 1
ATOM 635 C C . ASN A 1 83 ? 26.208 4.986 -45.482 1.00 98.06 83 ASN A C 1
ATOM 637 O O . ASN A 1 83 ? 25.921 5.358 -44.344 1.00 98.06 83 ASN A O 1
ATOM 641 N N . ASN A 1 84 ? 25.274 4.774 -46.411 1.00 98.06 84 ASN A N 1
ATOM 642 C CA . ASN A 1 84 ? 23.847 4.934 -46.134 1.00 98.06 84 ASN A CA 1
ATOM 643 C C . ASN A 1 84 ? 23.350 3.903 -45.111 1.00 98.06 84 ASN A C 1
ATOM 645 O O . ASN A 1 84 ? 22.619 4.261 -44.186 1.00 98.06 84 ASN A O 1
ATOM 649 N N . ALA A 1 85 ? 23.775 2.643 -45.237 1.00 98.25 85 ALA A N 1
ATOM 650 C CA . ALA A 1 85 ? 23.444 1.594 -44.277 1.00 98.25 85 ALA A CA 1
ATOM 651 C C . ALA A 1 85 ? 24.009 1.902 -42.880 1.00 98.25 85 ALA A C 1
ATOM 653 O O . ALA A 1 85 ? 23.303 1.751 -41.883 1.00 98.25 85 ALA A O 1
ATOM 654 N N . LEU A 1 86 ? 25.250 2.394 -42.800 1.00 98.31 86 LEU A N 1
ATOM 655 C CA . LEU A 1 86 ? 25.874 2.811 -41.545 1.00 98.31 86 LEU A CA 1
ATOM 656 C C . LEU A 1 86 ? 25.075 3.939 -40.880 1.00 98.31 86 LEU A C 1
ATOM 658 O O . LEU A 1 86 ? 24.756 3.847 -39.697 1.00 98.31 86 LEU A O 1
ATOM 662 N N . LEU A 1 87 ? 24.671 4.954 -41.649 1.00 98.44 87 LEU A N 1
ATOM 663 C CA . LEU A 1 87 ? 23.877 6.070 -41.136 1.00 98.44 87 LEU A CA 1
ATOM 664 C C . LEU A 1 87 ? 22.515 5.612 -40.591 1.00 98.44 87 LEU A C 1
ATOM 666 O O . LEU A 1 87 ? 22.080 6.086 -39.541 1.00 98.44 87 LEU A O 1
ATOM 670 N N . GLN A 1 88 ? 21.847 4.678 -41.274 1.00 98.44 88 GLN A N 1
ATOM 671 C CA . GLN A 1 88 ? 20.593 4.090 -40.791 1.00 98.44 88 GLN A CA 1
ATOM 672 C C . GLN A 1 88 ? 20.801 3.320 -39.483 1.00 98.44 88 GLN A C 1
ATOM 674 O O . GLN A 1 88 ? 20.050 3.510 -38.526 1.00 98.44 88 GLN A O 1
ATOM 679 N N . LYS A 1 89 ? 21.856 2.501 -39.401 1.00 98.38 89 LYS A N 1
ATOM 680 C CA . LYS A 1 89 ? 22.185 1.751 -38.181 1.00 98.38 89 LYS A CA 1
ATOM 681 C C . LYS A 1 89 ? 22.542 2.672 -37.017 1.00 98.38 89 LYS A C 1
ATOM 683 O O . LYS A 1 89 ? 22.118 2.415 -35.893 1.00 98.38 89 LYS A O 1
ATOM 688 N N . ASP A 1 90 ? 23.233 3.778 -37.272 1.00 98.50 90 ASP A N 1
ATOM 689 C CA . ASP A 1 90 ? 23.517 4.792 -36.254 1.00 98.50 90 ASP A CA 1
ATOM 690 C C . ASP A 1 90 ? 22.244 5.463 -35.725 1.00 98.50 90 ASP A C 1
ATOM 692 O O . ASP A 1 90 ? 22.136 5.737 -34.525 1.00 98.50 90 ASP A O 1
ATOM 696 N N . GLN A 1 91 ? 21.258 5.714 -36.590 1.00 98.44 91 GLN A N 1
ATOM 697 C CA . GLN A 1 91 ? 19.956 6.237 -36.173 1.00 98.44 91 GLN A CA 1
ATOM 698 C C . GLN A 1 91 ? 19.189 5.219 -35.320 1.00 98.44 91 GLN A C 1
ATOM 700 O O . GLN A 1 91 ? 18.707 5.581 -34.243 1.00 98.44 91 GLN A O 1
ATOM 705 N N . GLU A 1 92 ? 19.134 3.953 -35.745 1.00 98.62 92 GLU A N 1
ATOM 706 C CA . GLU A 1 92 ? 18.535 2.860 -34.966 1.00 98.62 92 GLU A CA 1
ATOM 707 C C . GLU A 1 92 ? 19.198 2.738 -33.584 1.00 98.62 92 GLU A C 1
ATOM 709 O O . GLU A 1 92 ? 18.511 2.696 -32.563 1.00 98.62 92 GLU A O 1
ATOM 714 N N . LEU A 1 93 ? 20.534 2.767 -33.515 1.00 98.56 93 LEU A N 1
ATOM 715 C CA . LEU A 1 93 ? 21.275 2.701 -32.252 1.00 98.56 93 LEU A CA 1
ATOM 716 C C . LEU A 1 93 ? 20.954 3.873 -31.320 1.00 98.56 93 LEU A C 1
ATOM 718 O O . LEU A 1 93 ? 20.827 3.676 -30.109 1.00 98.56 93 LEU A O 1
ATOM 722 N N . ARG A 1 94 ? 20.804 5.092 -31.851 1.00 98.50 94 ARG A N 1
ATOM 723 C CA . ARG A 1 94 ? 20.388 6.254 -31.046 1.00 98.50 94 ARG A CA 1
ATOM 724 C C . ARG A 1 94 ? 18.980 6.073 -30.487 1.00 98.50 94 ARG A C 1
ATOM 726 O O . ARG A 1 94 ? 18.772 6.342 -29.305 1.00 98.50 94 ARG A O 1
ATOM 733 N N . GLN A 1 95 ? 18.041 5.581 -31.295 1.00 98.62 95 GLN A N 1
ATOM 734 C CA . GLN A 1 95 ? 16.674 5.303 -30.846 1.00 98.62 95 GLN A CA 1
ATOM 735 C C . GLN A 1 95 ? 16.649 4.220 -29.763 1.00 98.62 95 GLN A C 1
ATOM 737 O O . GLN A 1 95 ? 16.043 4.415 -28.711 1.00 98.62 95 GLN A O 1
ATOM 742 N N . LEU A 1 96 ? 17.367 3.111 -29.972 1.00 98.62 96 LEU A N 1
ATOM 743 C CA . LEU A 1 96 ? 17.467 2.033 -28.988 1.00 98.62 96 LEU A CA 1
ATOM 744 C C . LEU A 1 96 ? 18.067 2.527 -27.667 1.00 98.62 96 LEU A C 1
ATOM 746 O O . LEU A 1 96 ? 17.535 2.206 -26.607 1.00 98.62 96 LEU A O 1
ATOM 750 N N . ARG A 1 97 ? 19.122 3.350 -27.706 1.00 98.50 97 ARG A N 1
ATOM 751 C CA . ARG A 1 97 ? 19.695 3.967 -26.495 1.00 98.50 97 ARG A CA 1
ATOM 752 C C . ARG A 1 97 ? 18.681 4.848 -25.763 1.00 98.50 97 ARG A C 1
ATOM 754 O O . ARG A 1 97 ? 18.602 4.782 -24.538 1.00 98.50 97 ARG A O 1
ATOM 761 N N . GLY A 1 98 ? 17.881 5.621 -26.499 1.00 98.69 98 GLY A N 1
ATOM 762 C CA . GLY A 1 98 ? 16.784 6.408 -25.930 1.00 98.69 98 GLY A CA 1
ATOM 763 C C . GLY A 1 98 ? 15.734 5.532 -25.240 1.00 98.69 98 GLY A C 1
ATOM 764 O O . GLY A 1 98 ? 15.357 5.798 -24.100 1.00 98.69 98 GLY A O 1
ATOM 765 N N . ASN A 1 99 ? 15.326 4.438 -25.885 1.00 98.69 99 ASN A N 1
ATOM 766 C CA . ASN A 1 99 ? 14.371 3.486 -25.315 1.00 98.69 99 ASN A CA 1
ATOM 767 C C . ASN A 1 99 ? 14.913 2.816 -24.047 1.00 98.69 99 ASN A C 1
ATOM 769 O O . ASN A 1 99 ? 14.196 2.727 -23.055 1.00 98.69 99 ASN A O 1
ATOM 773 N N . VAL A 1 100 ? 16.183 2.396 -24.050 1.00 98.62 100 VAL A N 1
ATOM 774 C CA . VAL A 1 100 ? 16.841 1.818 -22.866 1.00 98.62 100 VAL A CA 1
ATOM 775 C C . VAL A 1 100 ? 16.837 2.810 -21.703 1.00 98.62 100 VAL A C 1
ATOM 777 O O . VAL A 1 100 ? 16.471 2.435 -20.592 1.00 98.62 100 VAL A O 1
ATOM 780 N N . SER A 1 101 ? 17.170 4.079 -21.954 1.00 98.62 101 SER A N 1
ATOM 781 C CA . SER A 1 101 ? 17.136 5.123 -20.924 1.00 98.62 101 SER A CA 1
ATOM 782 C C . SER A 1 101 ? 15.723 5.342 -20.366 1.00 98.62 101 SER A C 1
ATOM 784 O O . SER A 1 101 ? 15.551 5.426 -19.149 1.00 98.62 101 SER A O 1
ATOM 786 N N . ASN A 1 102 ? 14.702 5.356 -21.228 1.00 98.75 102 ASN A N 1
ATOM 787 C CA . ASN A 1 102 ? 13.304 5.470 -20.807 1.00 98.75 102 ASN A CA 1
ATOM 788 C C . ASN A 1 102 ? 12.867 4.269 -19.950 1.00 98.75 102 ASN A C 1
ATOM 790 O O . ASN A 1 102 ? 12.337 4.447 -18.854 1.00 98.75 102 ASN A O 1
ATOM 794 N N . PHE A 1 103 ? 13.140 3.040 -20.397 1.00 98.69 103 PHE A N 1
ATOM 795 C CA . PHE A 1 103 ? 12.808 1.841 -19.624 1.00 98.69 103 PHE A CA 1
ATOM 796 C C . PHE A 1 103 ? 13.537 1.791 -18.280 1.00 98.69 103 PHE A C 1
ATOM 798 O O . PHE A 1 103 ? 12.946 1.375 -17.287 1.00 98.69 103 PHE A O 1
ATOM 805 N N . GLN A 1 104 ? 14.781 2.266 -18.213 1.00 98.62 104 GLN A N 1
ATOM 806 C CA . GLN A 1 104 ? 15.520 2.359 -16.957 1.00 98.62 104 GLN A CA 1
ATOM 807 C C . GLN A 1 104 ? 14.868 3.349 -15.979 1.00 98.62 104 GLN A C 1
ATOM 809 O O . GLN A 1 104 ? 14.721 3.029 -14.800 1.00 98.62 104 GLN A O 1
ATOM 814 N N . ALA A 1 105 ? 14.406 4.505 -16.463 1.00 98.56 105 ALA A N 1
ATOM 815 C CA . ALA A 1 105 ? 13.664 5.464 -15.644 1.00 98.56 105 ALA A CA 1
ATOM 816 C C . ALA A 1 105 ? 12.314 4.895 -15.163 1.00 98.56 105 ALA A C 1
ATOM 818 O O . ALA A 1 105 ? 11.945 5.064 -14.000 1.00 98.56 105 ALA A O 1
ATOM 819 N N . GLN A 1 106 ? 11.592 4.172 -16.026 1.00 98.69 106 GLN A N 1
ATOM 820 C CA . GLN A 1 106 ? 10.342 3.506 -15.645 1.00 98.69 106 GLN A CA 1
ATOM 821 C C . GLN A 1 106 ? 10.566 2.429 -14.580 1.00 98.69 106 GLN A C 1
ATOM 823 O O . GLN A 1 106 ? 9.802 2.366 -13.617 1.00 98.69 106 GLN A O 1
ATOM 828 N N . LEU A 1 107 ? 11.619 1.616 -14.713 1.00 98.69 107 LEU A N 1
ATOM 829 C CA . LEU A 1 107 ? 11.979 0.604 -13.717 1.00 98.69 107 LEU A CA 1
ATOM 830 C C . LEU A 1 107 ? 12.249 1.234 -12.350 1.00 98.69 107 LEU A C 1
ATOM 832 O O . LEU A 1 107 ? 11.657 0.794 -11.368 1.00 98.69 107 LEU A O 1
ATOM 836 N N . GLN A 1 108 ? 13.037 2.309 -12.293 1.00 98.50 108 GLN A N 1
ATOM 837 C CA . GLN A 1 108 ? 13.273 3.048 -11.047 1.00 98.50 108 GLN A CA 1
ATOM 838 C C . GLN A 1 108 ? 11.969 3.601 -10.451 1.00 98.50 108 GLN A C 1
ATOM 840 O O . GLN A 1 108 ? 11.746 3.522 -9.241 1.00 98.50 108 GLN A O 1
ATOM 845 N N . GLY A 1 109 ? 11.067 4.112 -11.296 1.00 98.75 109 GLY A N 1
ATOM 846 C CA . GLY A 1 109 ? 9.741 4.560 -10.867 1.00 98.75 109 GLY A CA 1
ATOM 847 C C . GLY A 1 109 ? 8.894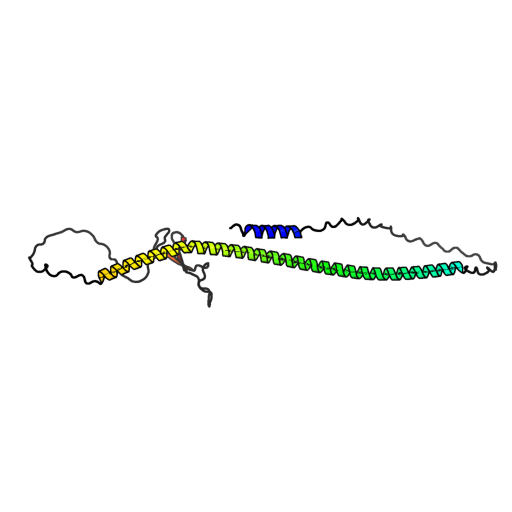 3.431 -10.267 1.00 98.75 109 GLY A C 1
ATOM 848 O O . GLY A 1 109 ? 8.266 3.607 -9.219 1.00 98.75 109 GLY A O 1
ATOM 849 N N . TYR A 1 110 ? 8.897 2.251 -10.891 1.00 98.75 110 TYR A N 1
ATOM 850 C CA . TYR A 1 110 ? 8.184 1.082 -10.377 1.00 98.75 110 TYR A CA 1
ATOM 851 C C . TYR A 1 110 ? 8.800 0.535 -9.086 1.00 98.75 110 TYR A C 1
ATOM 853 O O . TYR A 1 110 ? 8.052 0.191 -8.172 1.00 98.75 110 TYR A O 1
ATOM 861 N N . GLU A 1 111 ? 10.126 0.512 -8.958 1.00 98.62 111 GLU A N 1
ATOM 862 C CA . GLU A 1 111 ? 10.822 0.131 -7.721 1.00 98.62 111 GLU A CA 1
ATOM 863 C C . GLU A 1 111 ? 10.463 1.062 -6.552 1.00 98.62 111 GLU A C 1
ATOM 865 O O . GLU A 1 111 ? 10.161 0.595 -5.446 1.00 98.62 111 GLU A O 1
ATOM 870 N N . GLY A 1 112 ? 10.397 2.373 -6.807 1.00 98.69 112 GLY A N 1
ATOM 871 C CA . GLY A 1 112 ? 9.925 3.353 -5.827 1.00 98.69 112 GLY A CA 1
ATOM 872 C C . GLY A 1 112 ? 8.482 3.083 -5.390 1.00 98.69 112 GLY A C 1
ATOM 873 O O . GLY A 1 112 ? 8.190 3.018 -4.194 1.00 98.69 112 GLY A O 1
ATOM 874 N N . LYS A 1 113 ? 7.583 2.828 -6.349 1.00 98.75 113 LYS A N 1
ATOM 875 C CA . LYS A 1 113 ? 6.176 2.510 -6.061 1.00 98.75 113 LYS A CA 1
ATOM 876 C C . LYS A 1 113 ? 6.016 1.210 -5.268 1.00 98.75 113 LYS A C 1
ATOM 878 O O . LYS A 1 113 ? 5.204 1.155 -4.349 1.00 98.75 113 LYS A O 1
ATOM 883 N N . ILE A 1 114 ? 6.792 0.173 -5.590 1.00 98.75 114 ILE A N 1
ATOM 884 C CA . ILE A 1 114 ? 6.803 -1.094 -4.841 1.00 98.75 114 ILE A CA 1
ATOM 885 C C . ILE A 1 114 ? 7.238 -0.852 -3.393 1.00 98.75 114 ILE A C 1
ATOM 887 O O . ILE A 1 114 ? 6.612 -1.367 -2.468 1.00 98.75 114 ILE A O 1
ATOM 891 N N . THR A 1 115 ? 8.276 -0.041 -3.187 1.00 98.69 115 THR A N 1
ATOM 892 C CA . THR A 1 115 ? 8.763 0.305 -1.845 1.00 98.69 115 THR A CA 1
ATOM 893 C C . THR A 1 115 ? 7.687 1.023 -1.030 1.00 98.69 115 THR A C 1
ATOM 895 O O . THR A 1 115 ? 7.415 0.625 0.103 1.00 98.69 115 THR A O 1
ATOM 898 N N . GLN A 1 116 ? 7.016 2.015 -1.621 1.00 98.69 116 GLN A N 1
ATOM 899 C CA . GLN A 1 116 ? 5.916 2.738 -0.978 1.00 98.69 116 GLN A CA 1
ATOM 900 C C . GLN A 1 116 ? 4.755 1.804 -0.602 1.00 98.69 116 GLN A C 1
ATOM 902 O O . GLN A 1 116 ? 4.290 1.821 0.536 1.00 98.69 116 GLN A O 1
ATOM 907 N N . LEU A 1 117 ? 4.318 0.949 -1.532 1.00 98.75 117 LEU A N 1
ATOM 908 C CA . LEU A 1 117 ? 3.227 0.001 -1.283 1.00 98.75 117 LEU A CA 1
ATOM 909 C C . LEU A 1 117 ? 3.577 -1.013 -0.186 1.00 98.75 117 LEU A C 1
ATOM 911 O O . LEU A 1 117 ? 2.716 -1.375 0.612 1.00 98.75 117 LEU A O 1
ATOM 915 N N . ASN A 1 118 ? 4.834 -1.455 -0.106 1.00 98.62 118 ASN A N 1
ATOM 916 C CA . A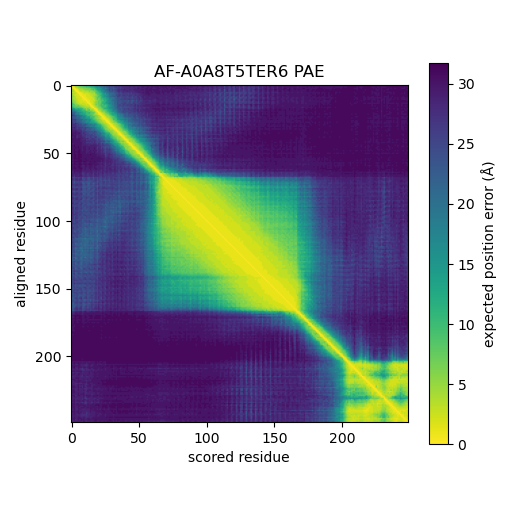SN A 1 118 ? 5.278 -2.348 0.965 1.00 98.62 118 ASN A CA 1
ATOM 917 C C . ASN A 1 118 ? 5.242 -1.668 2.343 1.00 98.62 118 ASN A C 1
ATOM 919 O O . ASN A 1 118 ? 4.854 -2.304 3.322 1.00 98.62 118 ASN A O 1
ATOM 923 N N . GLN A 1 119 ? 5.598 -0.384 2.427 1.00 98.62 119 GLN A N 1
ATOM 924 C CA . GLN A 1 119 ? 5.501 0.388 3.672 1.00 98.62 119 GLN A CA 1
ATOM 925 C C . GLN A 1 119 ? 4.041 0.591 4.103 1.00 98.62 119 GLN A C 1
ATOM 927 O O . GLN A 1 119 ? 3.703 0.405 5.276 1.00 98.62 119 GLN A O 1
ATOM 932 N N . GLU A 1 120 ? 3.163 0.928 3.155 1.00 98.69 120 GLU A N 1
ATOM 933 C CA . GLU A 1 120 ? 1.727 1.074 3.408 1.00 98.69 120 GLU A CA 1
ATOM 934 C C . GLU A 1 120 ? 1.114 -0.246 3.887 1.00 98.69 120 GLU A C 1
ATOM 936 O O . GLU A 1 120 ? 0.418 -0.277 4.902 1.00 98.69 120 GLU A O 1
ATOM 941 N N . LYS A 1 121 ? 1.448 -1.355 3.216 1.00 98.62 121 LYS A N 1
ATOM 942 C CA . LYS A 1 121 ? 1.033 -2.698 3.620 1.00 98.62 121 LYS A CA 1
ATOM 943 C C . LYS A 1 121 ? 1.453 -3.008 5.059 1.00 98.62 121 LYS A C 1
ATOM 945 O O . LYS A 1 121 ? 0.603 -3.414 5.845 1.00 98.62 121 LYS A O 1
ATOM 950 N N . GLY A 1 122 ? 2.717 -2.777 5.420 1.00 98.69 122 GLY A N 1
ATOM 951 C CA . GLY A 1 122 ? 3.192 -3.019 6.787 1.00 98.69 122 GLY A CA 1
ATOM 952 C C . GLY A 1 122 ? 2.455 -2.166 7.828 1.00 98.69 122 GLY A C 1
ATOM 953 O O . GLY A 1 122 ? 2.100 -2.649 8.900 1.00 98.69 122 GLY A O 1
ATOM 954 N N . THR A 1 123 ? 2.141 -0.914 7.489 1.00 98.69 123 THR A N 1
ATOM 955 C CA . THR A 1 123 ? 1.346 -0.026 8.354 1.00 98.69 123 THR A CA 1
ATOM 956 C C . THR A 1 123 ? -0.075 -0.551 8.559 1.00 98.69 123 THR A C 1
ATOM 958 O O . THR A 1 123 ? -0.582 -0.566 9.683 1.00 98.69 123 THR A O 1
ATOM 961 N N . LEU A 1 124 ? -0.725 -1.009 7.485 1.00 98.75 124 LEU A N 1
ATOM 962 C CA . LEU A 1 124 ? -2.066 -1.586 7.554 1.00 98.75 124 LEU A CA 1
ATOM 963 C C . LEU A 1 124 ? -2.086 -2.897 8.345 1.00 98.75 124 LEU A C 1
ATOM 965 O O . LEU A 1 124 ? -2.995 -3.094 9.147 1.00 98.75 124 LEU A O 1
ATOM 969 N N . GLU A 1 125 ? -1.082 -3.759 8.178 1.00 98.75 125 GLU A N 1
ATOM 970 C CA . GLU A 1 125 ? -0.950 -5.005 8.942 1.00 98.75 125 GLU A CA 1
ATOM 971 C C . GLU A 1 125 ? -0.845 -4.735 10.450 1.00 98.75 125 GLU A C 1
ATOM 973 O O . GLU A 1 125 ? -1.559 -5.363 11.233 1.00 98.75 125 GLU A O 1
ATOM 978 N N . MET A 1 126 ? -0.047 -3.745 10.867 1.00 98.56 126 MET A N 1
ATOM 979 C CA . MET A 1 126 ? 0.022 -3.334 12.278 1.00 98.56 126 MET A CA 1
ATOM 980 C C . MET A 1 126 ? -1.324 -2.812 12.796 1.00 98.56 126 MET A C 1
ATOM 982 O O . MET A 1 126 ? -1.744 -3.158 13.901 1.00 98.56 126 MET A O 1
ATOM 986 N N . LYS A 1 127 ? -2.031 -2.005 11.996 1.00 98.62 127 LYS A N 1
ATOM 987 C CA . LYS A 1 127 ? -3.348 -1.474 12.373 1.00 98.62 127 LYS A CA 1
ATOM 988 C C . LYS A 1 127 ? -4.385 -2.586 12.543 1.00 98.62 127 LYS A C 1
ATOM 990 O O . LYS A 1 127 ? -5.192 -2.524 13.467 1.00 98.62 127 LYS A O 1
ATOM 995 N N . VAL A 1 128 ? -4.362 -3.599 11.676 1.00 98.69 128 VAL A N 1
ATOM 996 C CA . VAL A 1 128 ? -5.239 -4.772 11.794 1.00 98.69 128 VAL A CA 1
ATOM 997 C C . VAL A 1 128 ? -4.960 -5.517 13.096 1.00 98.69 128 VAL A C 1
ATOM 999 O O . VAL A 1 128 ? -5.894 -5.739 13.860 1.00 98.69 128 VAL A O 1
ATOM 1002 N N . GLN A 1 129 ? -3.692 -5.802 13.409 1.00 98.56 129 GLN A N 1
ATOM 1003 C CA . GLN A 1 129 ? -3.324 -6.473 14.663 1.00 98.56 129 GLN A CA 1
ATOM 1004 C C . GLN A 1 129 ? -3.785 -5.692 15.902 1.00 98.56 129 GLN A C 1
ATOM 1006 O O . GLN A 1 129 ? -4.285 -6.283 16.858 1.00 98.56 129 GLN A O 1
ATOM 1011 N N . GLN A 1 130 ? -3.668 -4.361 15.884 1.00 98.62 130 GLN A N 1
ATOM 1012 C CA . GLN A 1 130 ? -4.147 -3.515 16.977 1.00 98.62 130 GLN A CA 1
ATOM 1013 C C . GLN A 1 130 ? -5.670 -3.618 17.159 1.00 98.62 130 GLN A C 1
ATOM 1015 O O . GLN A 1 130 ? -6.148 -3.792 18.279 1.00 98.62 130 GLN A O 1
ATOM 1020 N N . ILE A 1 131 ? -6.432 -3.549 16.063 1.00 98.69 131 ILE A N 1
ATOM 1021 C CA . ILE A 1 131 ? -7.897 -3.670 16.093 1.00 98.69 131 ILE A CA 1
ATOM 1022 C C . ILE A 1 131 ? -8.328 -5.069 16.559 1.00 98.69 131 ILE A C 1
ATOM 1024 O O . ILE A 1 131 ? -9.314 -5.206 17.282 1.00 98.69 131 ILE A O 1
ATOM 1028 N N . GLU A 1 132 ? -7.604 -6.118 16.171 1.00 98.69 132 GLU A N 1
ATOM 1029 C CA . GLU A 1 132 ? -7.865 -7.487 16.627 1.00 98.69 132 GLU A CA 1
ATOM 1030 C C . GLU A 1 132 ? -7.656 -7.631 18.142 1.00 98.69 132 GLU A C 1
ATOM 1032 O O . GLU A 1 132 ? -8.500 -8.213 18.829 1.00 98.69 132 GLU A O 1
ATOM 1037 N N . GLN A 1 133 ? -6.583 -7.048 18.686 1.00 98.56 133 GLN A N 1
ATOM 1038 C CA . GLN A 1 133 ? -6.323 -7.029 20.130 1.00 98.56 133 GLN A CA 1
ATOM 1039 C C . GLN A 1 133 ? -7.386 -6.237 20.903 1.00 98.56 133 GLN A C 1
ATOM 1041 O O . GLN A 1 133 ? -7.851 -6.680 21.960 1.00 98.56 133 GLN A O 1
ATOM 1046 N N . GLU A 1 134 ? -7.802 -5.084 20.378 1.00 98.62 134 GLU A N 1
ATOM 1047 C CA . GLU A 1 134 ? -8.869 -4.278 20.972 1.00 98.62 134 GLU A CA 1
ATOM 1048 C C . GLU A 1 134 ? -10.196 -5.047 20.989 1.00 98.62 134 GLU A C 1
ATOM 1050 O O . GLU A 1 134 ? -10.841 -5.144 22.034 1.00 98.62 134 GLU A O 1
ATOM 1055 N N . ASN A 1 135 ? -10.564 -5.691 19.877 1.00 98.50 135 ASN A N 1
ATOM 1056 C CA . ASN A 1 135 ? -11.760 -6.532 19.807 1.00 98.50 135 ASN A CA 1
ATOM 1057 C C . ASN A 1 135 ? -11.717 -7.690 20.804 1.00 98.50 135 ASN A C 1
ATOM 1059 O O . ASN A 1 135 ? -12.712 -7.954 21.476 1.00 98.50 135 ASN A O 1
ATOM 1063 N N . MET A 1 136 ? -10.575 -8.366 20.937 1.00 98.44 136 MET A N 1
ATOM 1064 C CA . MET A 1 136 ? -10.415 -9.447 21.909 1.00 98.44 136 MET A CA 1
ATOM 1065 C C . MET A 1 136 ? -10.563 -8.937 23.349 1.00 98.44 136 MET A C 1
ATOM 1067 O O . MET A 1 136 ? -11.157 -9.607 24.194 1.00 98.44 136 MET A O 1
ATOM 1071 N N . THR A 1 137 ? -10.053 -7.739 23.633 1.00 98.38 137 THR A N 1
ATOM 1072 C CA . THR A 1 137 ? -10.195 -7.092 24.943 1.00 98.38 137 THR A CA 1
ATOM 1073 C C . THR A 1 137 ? -11.655 -6.744 25.227 1.00 98.38 137 THR A C 1
ATOM 1075 O O . THR A 1 137 ? -12.164 -7.051 26.304 1.00 98.38 137 THR A O 1
ATOM 1078 N N . LEU A 1 138 ? -12.358 -6.158 24.255 1.00 98.44 138 LEU A N 1
ATOM 1079 C CA . LEU A 1 138 ? -13.779 -5.832 24.377 1.00 98.44 138 LEU A CA 1
ATOM 1080 C C . LEU A 1 138 ? -14.634 -7.092 24.557 1.00 98.44 138 LEU A C 1
ATOM 1082 O O . LEU A 1 138 ? -15.490 -7.125 25.438 1.00 98.44 138 LEU A O 1
ATOM 1086 N N . GLN A 1 139 ? -14.367 -8.157 23.797 1.00 98.31 139 GLN A N 1
ATOM 1087 C CA . GLN A 1 139 ? -15.066 -9.437 23.944 1.00 98.31 139 GLN A CA 1
ATOM 1088 C C . GLN A 1 139 ? -14.889 -10.036 25.343 1.00 98.31 139 GLN A C 1
ATOM 1090 O O . GLN A 1 139 ? -15.860 -10.517 25.928 1.00 98.31 139 GLN A O 1
ATOM 1095 N N . GLN A 1 140 ? -13.687 -9.949 25.920 1.00 98.06 140 GLN A N 1
ATOM 1096 C CA . GLN A 1 140 ? -13.436 -10.400 27.292 1.00 98.06 140 GLN A CA 1
ATOM 1097 C C . GLN A 1 140 ? -14.204 -9.585 28.344 1.00 98.06 140 GLN A C 1
ATOM 1099 O O . GLN A 1 140 ? -14.550 -10.125 29.392 1.00 98.06 140 GLN A O 1
ATOM 1104 N N . GLN A 1 141 ? -14.519 -8.312 28.078 1.00 98.12 141 GLN A N 1
ATOM 1105 C CA . GLN A 1 141 ? -15.296 -7.468 28.996 1.00 98.12 141 GLN A CA 1
ATOM 1106 C C . GLN A 1 141 ? -16.805 -7.756 28.967 1.00 98.12 141 GLN A C 1
ATOM 1108 O O . GLN A 1 141 ? -17.490 -7.486 29.956 1.00 98.12 141 GLN A O 1
ATOM 1113 N N . ILE A 1 142 ? -17.335 -8.331 27.881 1.00 97.88 142 ILE A N 1
ATOM 1114 C CA . ILE A 1 142 ? -18.777 -8.599 27.734 1.00 97.88 142 ILE A CA 1
ATOM 1115 C C . ILE A 1 142 ? -19.288 -9.544 28.830 1.00 97.88 142 ILE A C 1
ATOM 1117 O O . ILE A 1 142 ? -20.309 -9.254 29.452 1.00 97.88 142 ILE A O 1
ATOM 1121 N N . GLY A 1 143 ? -18.584 -10.646 29.102 1.00 96.88 143 GLY A N 1
ATOM 1122 C CA . GLY A 1 143 ? -19.011 -11.648 30.090 1.00 96.88 143 GLY A CA 1
ATOM 1123 C C . GLY A 1 143 ? -19.151 -11.092 31.518 1.00 96.88 143 GLY A C 1
ATOM 1124 O O . GLY A 1 143 ? -20.222 -11.221 32.116 1.00 96.88 143 GLY A O 1
ATOM 1125 N N . PRO A 1 144 ? -18.117 -10.430 32.072 1.00 98.19 144 PRO A N 1
ATOM 1126 C CA . PRO A 1 144 ? -18.194 -9.778 33.378 1.00 98.19 144 PRO A CA 1
ATOM 1127 C C . PRO A 1 144 ? -19.316 -8.739 33.473 1.00 98.19 144 PRO A C 1
ATOM 1129 O O . PRO A 1 144 ? -20.045 -8.719 34.464 1.00 98.19 144 PRO A O 1
ATOM 1132 N N . LEU A 1 145 ? -19.499 -7.913 32.437 1.00 98.31 145 LEU A N 1
ATOM 1133 C CA . LEU A 1 145 ? -20.570 -6.915 32.409 1.00 98.31 145 LEU A CA 1
ATOM 1134 C C . LEU A 1 145 ? -21.958 -7.568 32.380 1.00 98.31 145 LEU A C 1
ATOM 1136 O O . LEU A 1 145 ? -22.843 -7.146 33.119 1.00 98.31 145 LEU A O 1
ATOM 1140 N N . GLN A 1 146 ? -22.150 -8.630 31.593 1.00 98.00 146 GLN A N 1
ATOM 1141 C CA . GLN A 1 146 ? -23.400 -9.398 31.587 1.00 98.00 146 GLN A CA 1
ATOM 1142 C C . GLN A 1 146 ? -23.699 -10.017 32.961 1.00 98.00 146 GLN A C 1
ATOM 1144 O O . GLN A 1 146 ? -24.831 -9.944 33.440 1.00 98.00 146 GLN A O 1
ATOM 1149 N N . SER A 1 147 ? -22.683 -10.564 33.634 1.00 97.75 147 SER A N 1
ATOM 1150 C CA . SER A 1 147 ? -22.812 -11.100 34.996 1.00 97.75 147 SER A CA 1
ATOM 1151 C C . SER A 1 147 ? -23.187 -10.017 36.017 1.00 97.75 147 SER A C 1
ATOM 1153 O O . SER A 1 147 ? -24.084 -10.207 36.847 1.00 97.75 147 SER A O 1
ATOM 1155 N N . GLN A 1 148 ? -22.569 -8.836 35.912 1.00 98.31 148 GLN A N 1
ATOM 1156 C CA . GLN A 1 148 ? -22.895 -7.689 36.757 1.00 98.31 148 GLN A CA 1
ATOM 1157 C C . GLN A 1 148 ? -24.342 -7.225 36.545 1.00 98.31 148 GLN A C 1
ATOM 1159 O O . GLN A 1 148 ? -25.055 -6.983 37.519 1.00 98.31 148 GLN A O 1
ATOM 1164 N N . VAL A 1 149 ? -24.804 -7.156 35.291 1.00 98.38 149 VAL A N 1
ATOM 1165 C CA . VAL A 1 149 ? -26.199 -6.824 34.960 1.00 98.38 149 VAL A CA 1
ATOM 1166 C C . VAL A 1 149 ? -27.166 -7.841 35.567 1.00 98.38 149 VAL A C 1
ATOM 1168 O O . VAL A 1 149 ? -28.143 -7.438 36.196 1.00 98.38 149 VAL A O 1
ATOM 1171 N N . SER A 1 150 ? -26.879 -9.142 35.449 1.00 98.12 150 SER A N 1
ATOM 1172 C CA . SER A 1 150 ? -27.712 -10.199 36.040 1.00 98.12 150 SER A CA 1
ATOM 1173 C C . SER A 1 150 ? -27.794 -10.079 37.565 1.00 98.12 150 SER A C 1
ATOM 1175 O O . SER A 1 150 ? -28.876 -10.185 38.141 1.00 98.12 150 SER A O 1
ATOM 1177 N N . THR A 1 151 ? -26.666 -9.817 38.230 1.00 98.38 151 THR A N 1
ATOM 1178 C CA . THR A 1 151 ? -26.620 -9.620 39.689 1.00 98.38 151 THR A CA 1
ATOM 1179 C C . THR A 1 151 ? -27.468 -8.419 40.113 1.00 98.38 151 THR A C 1
ATOM 1181 O O . THR A 1 151 ? -28.307 -8.527 41.006 1.00 98.38 151 THR A O 1
ATOM 1184 N N . LEU A 1 152 ? -27.315 -7.281 39.431 1.00 98.25 152 LEU A N 1
ATOM 1185 C CA . LEU A 1 152 ? -28.086 -6.070 39.724 1.00 98.25 152 LEU A CA 1
ATOM 1186 C C . LEU A 1 152 ? -29.590 -6.258 39.476 1.00 98.25 152 LEU A C 1
ATOM 1188 O O . LEU A 1 152 ? -30.406 -5.743 40.240 1.00 98.25 152 LEU A O 1
ATOM 1192 N N . GLN A 1 153 ? -29.978 -7.015 38.446 1.00 98.25 153 GLN A N 1
ATOM 1193 C CA . GLN A 1 153 ? -31.382 -7.358 38.197 1.00 98.25 153 GLN A CA 1
ATOM 1194 C C . GLN A 1 153 ? -31.980 -8.192 39.338 1.00 98.25 153 GLN A C 1
ATOM 1196 O O . GLN A 1 153 ? -33.096 -7.911 39.776 1.00 98.25 153 GLN A O 1
ATOM 1201 N N . GLN A 1 154 ? -31.238 -9.173 39.859 1.00 98.00 154 GLN A N 1
ATOM 1202 C CA . GLN A 1 154 ? -31.671 -9.966 41.015 1.00 98.00 154 GLN A CA 1
ATOM 1203 C C . GLN A 1 154 ? -31.818 -9.102 42.276 1.00 98.00 154 GLN A C 1
ATOM 1205 O O . GLN A 1 154 ? -32.821 -9.208 42.985 1.00 98.00 154 GLN A O 1
ATOM 1210 N N . GLU A 1 155 ? -30.864 -8.203 42.538 1.00 97.94 155 GLU A N 1
ATOM 1211 C CA . GLU A 1 155 ? -30.951 -7.269 43.665 1.00 97.94 155 GLU A CA 1
ATOM 1212 C C . GLU A 1 155 ? -32.158 -6.331 43.558 1.00 97.94 155 GLU A C 1
ATOM 1214 O O . GLU A 1 155 ? -32.837 -6.086 44.560 1.00 97.94 155 GLU A O 1
ATOM 1219 N N . LEU A 1 156 ? -32.447 -5.814 42.360 1.00 97.62 156 LEU A N 1
ATOM 1220 C CA . LEU A 1 156 ? -33.624 -4.980 42.112 1.00 97.62 156 LEU A CA 1
ATOM 1221 C C . LEU A 1 156 ? -34.921 -5.748 42.363 1.00 97.62 156 LEU A C 1
ATOM 1223 O O . LEU A 1 156 ? -35.799 -5.230 43.053 1.00 97.62 156 LEU A O 1
ATOM 1227 N N . ALA A 1 157 ? -35.028 -6.985 41.871 1.00 97.94 157 ALA A N 1
ATOM 1228 C CA . ALA A 1 157 ? -36.196 -7.830 42.106 1.00 97.94 157 ALA A CA 1
ATOM 1229 C C . ALA A 1 157 ? -36.415 -8.089 43.608 1.00 97.94 157 ALA A C 1
ATOM 1231 O O . ALA A 1 157 ? -37.527 -7.933 44.116 1.00 97.94 157 ALA A O 1
ATOM 1232 N N . TYR A 1 158 ? -35.343 -8.402 44.344 1.00 97.88 158 TYR A N 1
ATOM 1233 C CA . TYR A 1 158 ? -35.400 -8.590 45.794 1.00 97.88 158 TYR A CA 1
ATOM 1234 C C . TYR A 1 158 ? -35.837 -7.316 46.532 1.00 97.88 158 TYR A C 1
ATOM 1236 O O . TYR A 1 158 ? -36.724 -7.360 47.388 1.00 97.88 158 TYR A O 1
ATOM 1244 N N . LYS A 1 159 ? -35.246 -6.161 46.196 1.00 97.31 159 LYS A N 1
ATOM 1245 C CA . LYS A 1 159 ? -35.619 -4.874 46.802 1.00 97.31 159 LYS A CA 1
ATOM 1246 C C . LYS A 1 159 ? -37.063 -4.490 46.482 1.00 97.31 159 LYS A C 1
ATOM 1248 O O . LYS A 1 159 ? -37.736 -3.984 47.373 1.00 97.31 159 LYS A O 1
ATOM 1253 N N . SER A 1 160 ? -37.543 -4.757 45.266 1.00 97.19 160 SER A N 1
ATOM 1254 C CA . SER A 1 160 ? -38.939 -4.520 44.880 1.00 97.19 160 SER A CA 1
ATOM 1255 C C . SER A 1 160 ? -39.891 -5.325 45.757 1.00 97.19 160 SER A C 1
ATOM 1257 O O . SER A 1 160 ? -40.755 -4.741 46.403 1.00 97.19 160 SER A O 1
ATOM 1259 N N . LYS A 1 161 ? -39.658 -6.637 45.891 1.00 96.25 161 LYS A N 1
ATOM 1260 C CA . LYS A 1 161 ? -40.474 -7.503 46.751 1.00 96.25 161 LYS A CA 1
ATOM 1261 C C . LYS A 1 161 ? -40.529 -6.992 48.195 1.00 96.25 161 LYS A C 1
ATOM 1263 O O . LYS A 1 161 ? -41.589 -6.948 48.806 1.00 96.25 161 LYS A O 1
ATOM 1268 N N . ARG A 1 162 ? -39.389 -6.551 48.731 1.00 95.50 162 ARG A N 1
ATOM 1269 C CA . ARG A 1 162 ? -39.297 -6.013 50.095 1.00 95.50 162 ARG A CA 1
ATOM 1270 C C . ARG A 1 162 ? -40.022 -4.675 50.265 1.00 95.50 162 ARG A C 1
ATOM 1272 O O . ARG A 1 162 ? -40.507 -4.386 51.352 1.00 95.50 162 ARG A O 1
ATOM 1279 N N . ILE A 1 163 ? -40.089 -3.852 49.219 1.00 94.69 163 ILE A N 1
ATOM 1280 C CA . ILE A 1 163 ? -40.913 -2.638 49.218 1.00 94.69 163 ILE A CA 1
ATOM 1281 C C . ILE A 1 163 ? -42.395 -3.013 49.255 1.00 94.69 163 ILE A C 1
ATOM 1283 O O . ILE A 1 163 ? -43.135 -2.408 50.027 1.00 94.69 163 ILE A O 1
ATOM 1287 N N . ASP A 1 164 ? -42.818 -4.003 48.471 1.00 93.75 164 ASP A N 1
ATOM 1288 C CA . ASP A 1 164 ? -44.215 -4.445 48.430 1.00 93.75 164 ASP A CA 1
ATOM 1289 C C . ASP A 1 164 ? -44.656 -5.039 49.780 1.00 93.75 164 ASP A C 1
ATOM 1291 O O . ASP A 1 164 ? -45.680 -4.631 50.323 1.00 93.75 164 ASP A O 1
ATOM 1295 N N . GLU A 1 165 ? -43.819 -5.882 50.399 1.00 91.56 165 GLU A N 1
ATOM 1296 C CA . GLU A 1 165 ? -44.035 -6.421 51.756 1.00 91.56 165 GLU A CA 1
ATOM 1297 C C . GLU A 1 165 ? -44.154 -5.329 52.837 1.00 91.56 165 GLU A C 1
ATOM 1299 O O . GLU A 1 165 ? -44.849 -5.511 53.834 1.00 91.56 165 GLU A O 1
ATOM 1304 N N . LEU A 1 166 ? -43.456 -4.198 52.676 1.00 90.69 166 LEU A N 1
ATOM 1305 C CA . LEU A 1 166 ? -43.513 -3.071 53.615 1.00 90.69 166 LEU A CA 1
ATOM 1306 C C . LEU A 1 166 ? -44.676 -2.109 53.338 1.00 90.69 166 LEU A C 1
ATOM 1308 O O . LEU A 1 166 ? -45.066 -1.367 54.239 1.00 90.69 166 LEU A O 1
ATOM 1312 N N . LYS A 1 167 ? -45.192 -2.081 52.104 1.00 87.94 167 LYS A N 1
ATOM 1313 C CA . LYS A 1 167 ? -46.352 -1.271 51.710 1.00 87.94 167 LYS A CA 1
ATOM 1314 C C . LYS A 1 167 ? -47.671 -1.934 52.067 1.00 87.94 167 LYS A C 1
ATOM 1316 O O . LYS A 1 167 ? -48.641 -1.212 52.297 1.00 87.94 167 LYS A O 1
ATOM 1321 N N . GLU A 1 168 ? -47.724 -3.265 52.107 1.00 77.50 168 GLU A N 1
ATOM 1322 C CA . GLU A 1 168 ? -48.888 -3.943 52.665 1.00 77.50 168 GLU A CA 1
ATOM 1323 C C . GLU A 1 168 ? -49.077 -3.488 54.120 1.00 77.50 168 GLU A C 1
ATOM 1325 O O . GLU A 1 168 ? -48.147 -3.599 54.930 1.00 77.50 168 GLU A O 1
ATOM 1330 N N . PRO A 1 169 ? -50.249 -2.930 54.480 1.00 64.19 169 PRO A N 1
ATOM 1331 C CA . PRO A 1 169 ? -50.493 -2.497 55.839 1.00 64.19 169 PRO A CA 1
ATOM 1332 C C . PRO A 1 169 ? -50.406 -3.727 56.736 1.00 64.19 169 PRO A C 1
ATOM 1334 O O . PRO A 1 169 ? -51.285 -4.587 56.723 1.00 64.19 169 PRO A O 1
ATOM 1337 N N . LYS A 1 170 ? -49.347 -3.804 57.549 1.00 61.66 170 LYS A N 1
ATOM 1338 C CA . LYS A 1 170 ? -49.339 -4.693 58.706 1.00 61.66 170 LYS A CA 1
ATOM 1339 C C . LYS A 1 170 ? -50.553 -4.308 59.536 1.00 61.66 170 LYS A C 1
ATOM 1341 O O . LYS A 1 170 ? -50.532 -3.286 60.220 1.00 61.66 170 LYS A O 1
ATOM 1346 N N . ALA A 1 171 ? -51.601 -5.123 59.475 1.00 56.25 171 ALA A N 1
ATOM 1347 C CA . ALA A 1 171 ? -52.613 -5.169 60.507 1.00 56.25 171 ALA A CA 1
ATOM 1348 C C . ALA A 1 171 ? -51.875 -5.541 61.798 1.00 56.25 171 ALA A C 1
ATOM 1350 O O . ALA A 1 171 ? -51.677 -6.710 62.122 1.00 56.25 171 ALA A O 1
ATOM 1351 N N . VAL A 1 172 ? -51.373 -4.527 62.504 1.00 57.25 172 VAL A N 1
ATOM 1352 C CA . VAL A 1 172 ? -51.087 -4.637 63.926 1.00 57.25 172 VAL A CA 1
ATOM 1353 C C . VAL A 1 172 ? -52.426 -4.983 64.546 1.00 57.25 172 VAL A C 1
ATOM 1355 O O . VAL A 1 172 ? -53.303 -4.134 64.689 1.00 57.25 172 VAL A O 1
ATOM 1358 N N . MET A 1 173 ? -52.602 -6.278 64.796 1.00 50.16 173 MET A N 1
ATOM 1359 C CA . MET A 1 173 ? -53.686 -6.813 65.597 1.00 50.16 173 MET A CA 1
ATOM 1360 C C . MET A 1 173 ? -53.846 -5.930 66.832 1.00 50.16 173 MET A C 1
ATOM 1362 O O . MET A 1 173 ? -52.890 -5.635 67.553 1.00 50.16 173 MET A O 1
ATOM 1366 N N . SER A 1 174 ? -55.073 -5.467 67.010 1.00 56.50 174 SER A N 1
ATOM 1367 C CA . SER A 1 174 ? -55.531 -4.660 68.122 1.00 56.50 174 SER A CA 1
ATOM 1368 C C . SER A 1 174 ? -55.323 -5.366 69.464 1.00 56.50 174 SER A C 1
ATOM 1370 O O . SER A 1 174 ? -55.632 -6.547 69.598 1.00 56.50 174 SER A O 1
ATOM 1372 N N . SER A 1 175 ? -54.946 -4.565 70.464 1.00 54.47 175 SER A N 1
ATOM 1373 C CA . SER A 1 175 ? -55.307 -4.730 71.879 1.00 54.47 175 SER A CA 1
ATOM 1374 C C . SER A 1 175 ? -54.607 -5.828 72.684 1.00 54.47 175 SER A C 1
ATOM 1376 O O . SER A 1 175 ? -55.071 -6.959 72.728 1.00 54.47 175 SER A O 1
ATOM 1378 N N . SER A 1 176 ? -53.569 -5.440 73.442 1.00 55.44 176 SER A N 1
ATOM 1379 C CA . SER A 1 176 ? -53.240 -5.968 74.791 1.00 55.44 176 SER A CA 1
ATOM 1380 C C . SER A 1 176 ? -52.199 -5.102 75.538 1.00 55.44 176 SER A C 1
ATOM 1382 O O . SER A 1 176 ? -51.403 -5.623 76.307 1.00 55.44 176 SER A O 1
ATOM 1384 N N . LEU A 1 177 ? -52.153 -3.778 75.328 1.00 50.41 177 LEU A N 1
ATOM 1385 C CA . LEU A 1 177 ? -51.207 -2.888 76.033 1.00 50.41 177 LEU A CA 1
ATOM 1386 C C . LEU A 1 177 ? -51.939 -1.720 76.703 1.00 50.41 177 LEU A C 1
ATOM 1388 O O . LEU A 1 177 ? -51.666 -0.547 76.474 1.00 50.41 177 LEU A O 1
ATOM 1392 N N . GLY A 1 178 ? -52.942 -2.072 77.499 1.00 52.56 178 GLY A N 1
ATOM 1393 C CA . GLY A 1 178 ? -53.790 -1.118 78.197 1.00 52.56 178 GLY A CA 1
ATOM 1394 C C . GLY A 1 178 ? -54.359 -1.705 79.476 1.00 52.56 178 GLY A C 1
ATOM 1395 O O . GLY A 1 178 ? -55.564 -1.663 79.655 1.00 52.56 178 GLY A O 1
ATOM 1396 N N . GLN A 1 179 ? -53.521 -2.282 80.339 1.00 44.62 179 GLN A N 1
ATOM 1397 C CA . GLN A 1 179 ? -53.844 -2.479 81.754 1.00 44.62 179 GLN A CA 1
ATOM 1398 C C . GLN A 1 179 ? -52.536 -2.492 82.552 1.00 44.62 179 GLN A C 1
ATOM 1400 O O . GLN A 1 179 ? -51.600 -3.218 82.227 1.00 44.62 179 GLN A O 1
ATOM 1405 N N . GLY A 1 180 ? -52.440 -1.554 83.495 1.00 45.94 180 GLY A N 1
ATOM 1406 C CA . GLY A 1 180 ? -51.196 -1.150 84.141 1.00 45.94 180 GLY A CA 1
ATOM 1407 C C . GLY A 1 180 ? -50.735 -2.047 85.283 1.00 45.94 180 GLY A C 1
ATOM 1408 O O . GLY A 1 180 ? -51.442 -2.954 85.688 1.00 45.94 180 GLY A O 1
ATOM 1409 N N . THR A 1 181 ? -49.561 -1.717 85.829 1.00 36.97 181 THR A N 1
ATOM 1410 C CA . THR A 1 181 ? -49.322 -1.530 87.272 1.00 36.97 181 THR A CA 1
ATOM 1411 C C . THR A 1 181 ? -47.949 -0.891 87.501 1.00 36.97 181 THR A C 1
ATOM 1413 O O . THR A 1 181 ? -47.061 -0.948 86.656 1.00 36.97 181 THR A O 1
ATOM 1416 N N . GLN A 1 182 ? -47.858 -0.205 88.634 1.00 41.16 182 GLN A N 1
ATOM 1417 C CA . GLN A 1 182 ? -46.860 0.765 89.068 1.00 41.16 182 GLN A CA 1
ATOM 1418 C C . GLN A 1 182 ? -45.487 0.177 89.454 1.00 41.16 182 GLN A C 1
ATOM 1420 O O . GLN A 1 182 ? -45.393 -0.961 89.891 1.00 41.16 182 GLN A O 1
ATOM 1425 N N . ASN A 1 183 ? -44.476 1.057 89.388 1.00 44.56 183 ASN A N 1
ATOM 1426 C CA . ASN A 1 183 ? -43.312 1.222 90.277 1.00 44.56 183 ASN A CA 1
ATOM 1427 C C . ASN A 1 183 ? -42.545 -0.010 90.797 1.00 44.56 183 ASN A C 1
ATOM 1429 O O . ASN A 1 183 ? -43.016 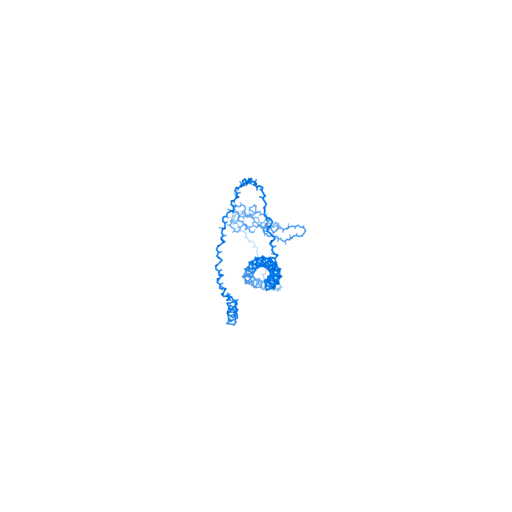-0.693 91.700 1.00 44.56 183 ASN A O 1
ATOM 1433 N N . GLN A 1 184 ? -41.252 -0.091 90.447 1.00 37.19 184 GLN A N 1
ATOM 1434 C CA . GLN A 1 184 ? -40.134 0.182 91.377 1.00 37.19 184 GLN A CA 1
ATOM 1435 C C . GLN A 1 184 ? -38.765 0.116 90.664 1.00 37.19 184 GLN A C 1
ATOM 1437 O O . GLN A 1 184 ? -38.459 -0.823 89.938 1.00 37.19 184 GLN A O 1
ATOM 1442 N N . THR A 1 185 ? -37.946 1.143 90.894 1.00 34.25 185 THR A N 1
ATOM 1443 C CA . THR A 1 185 ? -36.476 1.176 90.754 1.00 34.25 185 THR A CA 1
ATOM 1444 C C . THR A 1 185 ? -35.842 0.381 91.919 1.00 34.25 185 THR A C 1
ATOM 1446 O O . THR A 1 185 ? -36.490 0.296 92.965 1.00 34.25 185 THR A O 1
ATOM 1449 N N . PRO A 1 186 ? -34.617 -0.201 91.809 1.00 47.22 186 PRO A N 1
ATOM 1450 C CA . PRO A 1 186 ? -33.395 0.616 91.799 1.00 47.22 186 PRO A CA 1
ATOM 1451 C C . PRO A 1 186 ? -32.150 0.080 91.043 1.00 47.22 186 PRO A C 1
ATOM 1453 O O . PRO A 1 186 ? -31.914 -1.111 90.901 1.00 47.22 186 PRO A O 1
ATOM 1456 N N . ASN A 1 187 ? -31.295 1.056 90.717 1.00 37.00 187 ASN A N 1
ATOM 1457 C CA . ASN A 1 187 ? -29.833 1.089 90.871 1.00 37.00 187 ASN A CA 1
ATOM 1458 C C . ASN A 1 187 ? -28.816 0.399 89.938 1.00 37.00 187 ASN A C 1
ATOM 1460 O O . ASN A 1 187 ? -28.680 -0.814 89.893 1.00 37.00 187 ASN A O 1
ATOM 1464 N N . TYR A 1 188 ? -27.960 1.302 89.431 1.00 37.03 188 TYR A N 1
ATOM 1465 C CA . TYR A 1 188 ? -26.512 1.296 89.167 1.00 37.03 188 TYR A CA 1
ATOM 1466 C C . TYR A 1 188 ? -25.855 0.215 88.301 1.00 37.03 188 TYR A C 1
ATOM 1468 O O . TYR A 1 188 ? -25.698 -0.938 88.681 1.00 37.03 188 TYR A O 1
ATOM 1476 N N . GLY A 1 189 ? -25.243 0.708 87.222 1.00 33.59 189 GLY A N 1
ATOM 1477 C CA . GLY A 1 189 ? -24.114 0.083 86.545 1.00 33.59 189 GLY A CA 1
ATOM 1478 C C . GLY A 1 189 ? -23.610 0.974 85.416 1.00 33.59 189 GLY A C 1
ATOM 1479 O O . GLY A 1 189 ? -24.142 0.940 84.315 1.00 33.59 189 GLY A O 1
ATOM 1480 N N . ALA A 1 190 ? -22.626 1.818 85.722 1.00 37.94 190 ALA A N 1
ATOM 1481 C CA . ALA A 1 190 ? -21.887 2.632 84.764 1.00 37.94 190 ALA A CA 1
ATOM 1482 C C . ALA A 1 190 ? -21.184 1.767 83.700 1.00 37.94 190 ALA A C 1
ATOM 1484 O O . ALA A 1 190 ? -20.854 0.620 83.989 1.00 37.94 190 ALA A O 1
ATOM 1485 N N . ILE A 1 191 ? -20.892 2.350 82.527 1.00 37.12 191 ILE A N 1
ATOM 1486 C CA . ILE A 1 191 ? -19.558 2.419 81.882 1.00 37.12 191 ILE A CA 1
ATOM 1487 C C . ILE A 1 191 ? -19.710 2.860 80.404 1.00 37.12 191 ILE A C 1
ATOM 1489 O O . ILE A 1 191 ? -20.311 2.179 79.582 1.00 37.12 191 ILE A O 1
ATOM 1493 N N . SER A 1 192 ? -19.097 4.016 80.121 1.00 37.34 192 SER A N 1
ATOM 1494 C CA . SER A 1 192 ? -18.429 4.444 78.876 1.00 37.34 192 SER A CA 1
ATOM 1495 C C . SER A 1 192 ? -19.211 4.757 77.587 1.00 37.34 192 SER A C 1
ATOM 1497 O O . SER A 1 192 ? -19.500 3.895 76.765 1.00 37.34 192 SER A O 1
ATOM 1499 N N . SER A 1 193 ? -19.345 6.062 77.323 1.00 42.28 193 SER A N 1
ATOM 1500 C CA . SER A 1 193 ? -19.177 6.689 75.989 1.00 42.28 193 SER A CA 1
ATOM 1501 C C . SER A 1 193 ? -17.686 6.634 75.557 1.00 42.28 193 SER A C 1
ATOM 1503 O O . SER A 1 193 ? -16.868 6.388 76.450 1.00 42.28 193 SER A O 1
ATOM 1505 N N . PRO A 1 194 ? -17.250 6.943 74.301 1.00 53.88 194 PRO A N 1
ATOM 1506 C CA . PRO A 1 194 ? -17.911 7.723 73.222 1.00 53.88 194 PRO A CA 1
ATOM 1507 C C . PRO A 1 194 ? -17.594 7.178 71.780 1.00 53.88 194 PRO A C 1
ATOM 1509 O O . PRO A 1 194 ? -17.151 6.037 71.683 1.00 53.88 194 PRO A O 1
ATOM 1512 N N . PRO A 1 195 ? -17.695 7.931 70.649 1.00 52.22 195 PRO A N 1
ATOM 1513 C CA . PRO A 1 195 ? -18.443 9.158 70.336 1.00 52.22 195 PRO A CA 1
ATOM 1514 C C . PRO A 1 195 ? -19.390 9.049 69.108 1.00 52.22 195 PRO A C 1
ATOM 1516 O O . PRO A 1 195 ? -19.090 8.419 68.103 1.00 52.22 195 PRO A O 1
ATOM 1519 N N . ILE A 1 196 ? -20.504 9.780 69.191 1.00 45.88 196 ILE A N 1
ATOM 1520 C CA . ILE A 1 196 ? -21.035 10.755 68.213 1.00 45.88 196 ILE A CA 1
ATOM 1521 C C . ILE A 1 196 ? -20.641 10.542 66.731 1.00 45.88 196 ILE A C 1
ATOM 1523 O O . ILE A 1 196 ? -19.616 11.044 66.269 1.00 45.88 196 ILE A O 1
ATOM 1527 N N . GLU A 1 197 ? -21.537 9.927 65.951 1.00 36.06 197 GLU A N 1
ATOM 1528 C CA . GLU A 1 197 ? -21.582 10.108 64.495 1.00 36.06 197 GLU A CA 1
ATOM 1529 C C . GLU A 1 197 ? -22.418 11.346 64.156 1.00 36.06 197 GLU A C 1
ATOM 1531 O O . GLU A 1 197 ? -23.650 11.335 64.109 1.00 36.06 197 GLU A O 1
ATOM 1536 N N . THR A 1 198 ? -21.711 12.447 63.925 1.00 38.59 198 THR A N 1
ATOM 1537 C CA . THR A 1 198 ? -22.264 13.653 63.319 1.00 38.59 198 THR A CA 1
ATOM 1538 C C . THR A 1 198 ? -22.629 13.351 61.869 1.00 38.59 198 THR A C 1
ATOM 1540 O O . THR A 1 198 ? -21.763 13.198 61.007 1.00 38.59 198 THR A O 1
ATOM 1543 N N . ASN A 1 199 ? -23.929 13.315 61.591 1.00 48.72 199 ASN A N 1
ATOM 1544 C CA . ASN A 1 199 ? -24.465 13.477 60.247 1.00 48.72 199 ASN A CA 1
ATOM 1545 C C . ASN A 1 199 ? -24.043 14.849 59.700 1.00 48.72 199 ASN A C 1
ATOM 1547 O O . ASN A 1 199 ? -24.564 15.881 60.122 1.00 48.72 199 ASN A O 1
ATOM 1551 N N . GLN A 1 200 ? -23.110 14.865 58.747 1.00 43.97 200 GLN A N 1
ATOM 1552 C CA . GLN A 1 200 ? -22.850 16.035 57.914 1.00 43.97 200 GLN A CA 1
ATOM 1553 C C . GLN A 1 200 ? -22.454 15.606 56.497 1.00 43.97 200 GLN A C 1
ATOM 1555 O O . GLN A 1 200 ? -21.371 15.090 56.243 1.00 43.97 200 GLN A O 1
ATOM 1560 N N . PHE A 1 201 ? -23.427 15.769 55.603 1.00 39.25 201 PHE A N 1
ATOM 1561 C CA . PHE A 1 201 ? -23.330 16.052 54.176 1.00 39.25 201 PHE A CA 1
ATOM 1562 C C . PHE A 1 201 ? -21.976 15.841 53.472 1.00 39.25 201 PHE A C 1
ATOM 1564 O O . PHE A 1 201 ? -21.028 16.598 53.637 1.00 39.25 201 PHE A O 1
ATOM 1571 N N . GLY A 1 202 ? -21.993 14.919 52.505 1.00 46.78 202 GLY A N 1
ATOM 1572 C CA . GLY A 1 202 ? -21.450 15.214 51.179 1.00 46.78 202 GLY A CA 1
ATOM 1573 C C . GLY A 1 202 ? -19.941 15.076 51.007 1.00 46.78 202 GLY A C 1
ATOM 1574 O O . GLY A 1 202 ? -19.259 16.051 50.740 1.00 46.78 202 GLY A O 1
ATOM 1575 N N . THR A 1 203 ? -19.423 13.852 51.081 1.00 47.06 203 THR A N 1
ATOM 1576 C CA . THR A 1 203 ? -18.440 13.275 50.138 1.00 47.06 203 THR A CA 1
ATOM 1577 C C . THR A 1 203 ? -18.056 11.903 50.680 1.00 47.06 203 THR A C 1
ATOM 1579 O O . THR A 1 203 ? -17.582 11.772 51.805 1.00 47.06 203 THR A O 1
ATOM 1582 N N . LYS A 1 204 ? -18.297 10.841 49.905 1.00 62.41 204 LYS A N 1
ATOM 1583 C CA . LYS A 1 204 ? -17.843 9.489 50.260 1.00 62.41 204 LYS A CA 1
ATOM 1584 C C . LYS A 1 204 ? -16.342 9.563 50.568 1.00 62.41 204 LYS A C 1
ATOM 1586 O O . LYS A 1 204 ? -15.582 9.980 49.693 1.00 62.41 204 LYS A O 1
ATOM 1591 N N . ARG A 1 205 ? -15.910 9.201 51.786 1.00 74.38 205 ARG A N 1
ATOM 1592 C CA . ARG A 1 205 ? -14.478 9.120 52.123 1.00 74.38 205 ARG A CA 1
ATOM 1593 C C . ARG A 1 205 ? -13.839 8.131 51.158 1.00 74.38 205 ARG A C 1
ATOM 1595 O O . ARG A 1 205 ? -14.070 6.930 51.261 1.00 74.38 205 ARG A O 1
ATOM 1602 N N . LYS A 1 206 ? -13.074 8.642 50.194 1.00 81.69 206 LYS A N 1
ATOM 1603 C CA . LYS A 1 206 ? -12.249 7.809 49.323 1.00 81.69 206 LYS A CA 1
ATOM 1604 C C . LYS A 1 206 ? -11.237 7.087 50.227 1.00 81.69 206 LYS A C 1
ATOM 1606 O O . LYS A 1 206 ? -10.722 7.685 51.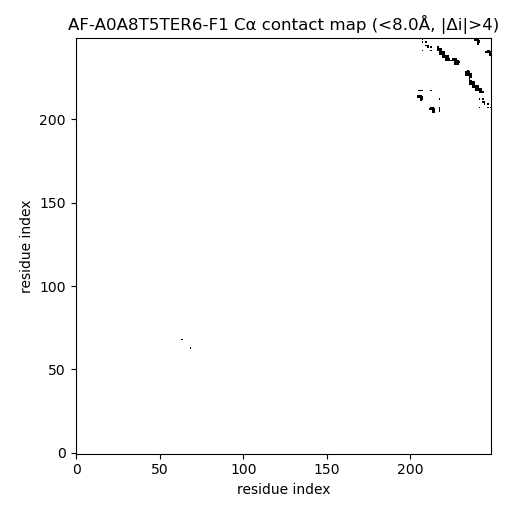177 1.00 81.69 206 LYS A O 1
ATOM 1611 N N . VAL A 1 207 ? -10.996 5.807 49.963 1.00 87.88 207 VAL A N 1
ATOM 1612 C CA . VAL A 1 207 ? -10.042 4.964 50.697 1.00 87.88 207 VAL A CA 1
ATOM 1613 C C . VAL A 1 207 ? -9.101 4.349 49.672 1.00 87.88 207 VAL A C 1
ATOM 1615 O O . VAL A 1 207 ? -9.562 3.833 48.657 1.00 87.88 207 VAL A O 1
ATOM 1618 N N . CYS A 1 208 ? -7.794 4.430 49.914 1.00 87.19 208 CYS A N 1
ATOM 1619 C CA . CYS A 1 208 ? -6.806 3.787 49.061 1.00 87.19 208 CYS A CA 1
ATOM 1620 C C . CYS A 1 208 ? -6.955 2.260 49.159 1.00 87.19 208 CYS A C 1
ATOM 1622 O O . CYS A 1 208 ? -6.810 1.723 50.259 1.00 87.19 208 CYS A O 1
ATOM 1624 N N . PRO A 1 209 ? -7.175 1.545 48.045 1.00 88.31 209 PRO A N 1
ATOM 1625 C CA . PRO A 1 209 ? -7.337 0.092 48.062 1.00 88.31 209 PRO A CA 1
ATOM 1626 C C . PRO A 1 209 ? -6.041 -0.663 48.405 1.00 88.31 209 PRO A C 1
ATOM 1628 O O . PRO A 1 209 ? -6.111 -1.814 48.812 1.00 88.31 209 PRO A O 1
ATOM 1631 N N . ASN A 1 210 ? -4.869 -0.027 48.287 1.00 88.69 210 ASN A N 1
ATOM 1632 C CA . ASN A 1 210 ? -3.581 -0.671 48.561 1.00 88.69 210 ASN A CA 1
ATOM 1633 C C . ASN A 1 210 ? -3.132 -0.555 50.033 1.00 88.69 210 ASN A C 1
ATOM 1635 O O . ASN A 1 210 ? -2.536 -1.475 50.576 1.00 88.69 210 ASN A O 1
ATOM 1639 N N . CYS A 1 211 ? -3.403 0.571 50.705 1.00 89.88 211 CYS A N 1
ATOM 1640 C CA . CYS A 1 211 ? -2.918 0.804 52.077 1.00 89.88 211 CYS A CA 1
ATOM 1641 C C . CYS A 1 211 ? -3.985 1.287 53.067 1.00 89.88 211 CYS A C 1
ATOM 1643 O O . CYS A 1 211 ? -3.646 1.721 54.166 1.00 89.88 211 CYS A O 1
ATOM 1645 N N . ALA A 1 212 ? -5.259 1.274 52.669 1.00 85.38 212 ALA A N 1
ATOM 1646 C CA . ALA A 1 212 ? -6.406 1.717 53.465 1.00 85.38 212 ALA A CA 1
ATOM 1647 C C . ALA A 1 212 ? -6.337 3.171 53.984 1.00 85.38 212 ALA A C 1
ATOM 1649 O O . ALA A 1 212 ? -7.173 3.595 54.784 1.00 85.38 212 ALA A O 1
ATOM 1650 N N . ALA A 1 213 ? -5.382 3.978 53.511 1.00 85.50 213 ALA A N 1
ATOM 1651 C CA . ALA A 1 213 ? -5.309 5.389 53.858 1.00 85.50 213 ALA A CA 1
ATOM 1652 C C . ALA A 1 213 ? -6.531 6.132 53.293 1.00 85.50 213 ALA A C 1
ATOM 1654 O O . ALA A 1 213 ? -6.883 5.962 52.125 1.00 85.50 213 ALA A O 1
ATOM 1655 N N . SER A 1 214 ? -7.175 6.962 54.112 1.00 86.25 214 SER A N 1
ATOM 1656 C CA . SER A 1 214 ? -8.384 7.706 53.745 1.00 86.25 214 SER A CA 1
ATOM 1657 C C . SER A 1 214 ? -8.235 9.203 54.024 1.00 86.25 214 SER A C 1
ATOM 1659 O O . SER A 1 214 ? -7.299 9.641 54.697 1.00 86.25 214 SER A O 1
ATOM 1661 N N . GLY A 1 215 ? -9.143 10.009 53.474 1.00 83.62 215 GLY A N 1
ATOM 1662 C CA . GLY A 1 215 ? -9.155 11.458 53.693 1.00 83.62 215 GLY A CA 1
ATOM 1663 C C . GLY A 1 215 ? -8.017 12.181 52.966 1.00 83.62 215 GLY A C 1
ATOM 1664 O O . GLY A 1 215 ? -7.876 12.058 51.752 1.00 83.62 215 GLY A O 1
ATOM 1665 N N . THR A 1 216 ? -7.200 12.941 53.701 1.00 81.94 216 THR A N 1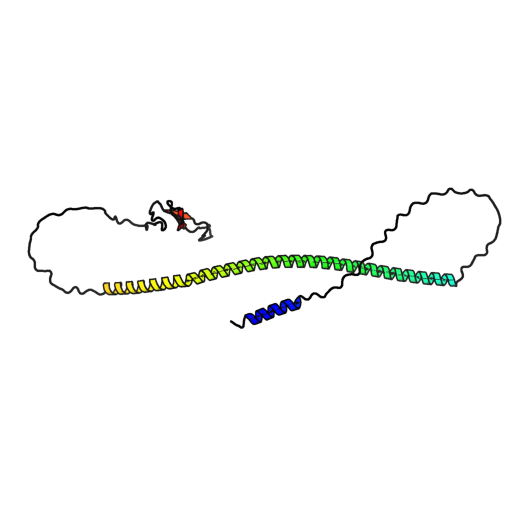
ATOM 1666 C CA . THR A 1 216 ? -6.148 13.828 53.156 1.00 81.94 216 THR A CA 1
ATOM 1667 C C . THR A 1 216 ? -4.992 13.092 52.469 1.00 81.94 216 THR A C 1
ATOM 1669 O O . THR A 1 216 ? -4.189 13.709 51.768 1.00 81.94 216 THR A O 1
ATOM 1672 N N . ALA A 1 217 ? -4.905 11.770 52.637 1.00 84.44 217 ALA A N 1
ATOM 1673 C CA . ALA A 1 217 ? -3.909 10.926 51.984 1.00 84.44 217 ALA A CA 1
ATOM 1674 C C . ALA A 1 217 ? -4.220 10.623 50.504 1.00 84.44 217 ALA A C 1
ATOM 1676 O O . ALA A 1 217 ? -3.432 9.941 49.850 1.00 84.44 217 ALA A O 1
ATOM 1677 N N . ILE A 1 218 ? -5.353 11.096 49.976 1.00 88.38 218 ILE A N 1
ATOM 1678 C CA . ILE A 1 218 ? -5.786 10.852 48.597 1.00 88.38 218 ILE A CA 1
ATOM 1679 C C . ILE A 1 218 ? -5.867 12.182 47.857 1.00 88.38 218 ILE A C 1
ATOM 1681 O O . ILE A 1 218 ? -6.610 13.078 48.254 1.00 88.38 218 ILE A O 1
ATOM 1685 N N . LYS A 1 219 ? -5.104 12.305 46.770 1.00 88.75 219 LYS A N 1
ATOM 1686 C CA . LYS A 1 219 ? -5.116 13.475 45.885 1.00 88.75 219 LYS A CA 1
ATOM 1687 C C . LYS A 1 219 ? -5.760 13.115 44.556 1.00 88.75 219 LYS A C 1
ATOM 1689 O O . LYS A 1 219 ? -5.483 12.055 44.014 1.00 88.75 219 LYS A O 1
ATOM 1694 N N . GLU A 1 220 ? -6.589 14.002 44.027 1.00 88.19 220 GLU A N 1
ATOM 1695 C CA . GLU A 1 220 ? -7.164 13.872 42.687 1.00 88.19 220 GLU A CA 1
ATOM 1696 C C . GLU A 1 220 ? -6.238 14.583 41.689 1.00 88.19 220 GLU A C 1
ATOM 1698 O O . GLU A 1 220 ? -5.912 15.755 41.878 1.00 88.19 220 GLU A O 1
ATOM 1703 N N . ILE A 1 221 ? -5.766 13.865 40.670 1.00 88.62 221 ILE A N 1
ATOM 1704 C CA . ILE A 1 221 ? -4.852 14.359 39.632 1.00 88.62 221 ILE A CA 1
ATOM 1705 C C . ILE A 1 221 ? -5.451 14.052 38.257 1.00 88.62 221 ILE A C 1
ATOM 1707 O O . ILE A 1 221 ? -6.150 13.055 38.073 1.00 88.62 221 ILE A O 1
ATOM 1711 N N . GLU A 1 222 ? -5.185 14.918 37.283 1.00 87.00 222 GLU A N 1
ATOM 1712 C CA . GLU A 1 222 ? -5.567 14.703 35.888 1.00 87.00 222 GLU A CA 1
ATOM 1713 C C . GLU A 1 222 ? -4.733 13.588 35.244 1.00 87.00 222 GLU A C 1
ATOM 1715 O O . GLU A 1 222 ? -3.499 13.614 35.228 1.00 87.00 222 GLU A O 1
ATOM 1720 N N . ASP A 1 223 ? -5.421 12.603 34.683 1.00 87.50 223 ASP A N 1
ATOM 1721 C CA . ASP A 1 223 ? -4.845 11.526 33.904 1.00 87.50 223 ASP A CA 1
ATOM 1722 C C . ASP A 1 223 ? -4.637 11.971 32.456 1.00 87.50 223 ASP A C 1
ATOM 1724 O O . ASP A 1 223 ? -5.523 11.868 31.604 1.00 87.50 223 ASP A O 1
ATOM 1728 N N . LYS A 1 224 ? -3.421 12.444 32.167 1.00 83.31 224 LYS A N 1
ATOM 1729 C CA . LYS A 1 224 ? -3.023 12.888 30.824 1.00 83.31 224 LYS A CA 1
ATOM 1730 C C . LYS A 1 224 ? -3.089 11.790 29.758 1.00 83.31 224 LYS A C 1
ATOM 1732 O O . LYS A 1 224 ? -3.027 12.099 28.573 1.00 83.31 224 LYS A O 1
ATOM 1737 N N . THR A 1 225 ? -3.222 10.527 30.162 1.00 82.25 225 THR A N 1
ATOM 1738 C CA . THR A 1 225 ? -3.348 9.396 29.236 1.00 82.25 225 THR A CA 1
ATOM 1739 C C . THR A 1 225 ? -4.789 9.154 28.784 1.00 82.25 225 THR A C 1
ATOM 1741 O O . THR A 1 225 ? -5.004 8.492 27.770 1.00 82.25 225 THR A O 1
ATOM 1744 N N . ARG A 1 226 ? -5.786 9.723 29.481 1.00 84.50 226 ARG A N 1
ATOM 1745 C CA . ARG A 1 226 ? -7.207 9.480 29.213 1.00 84.50 226 ARG A CA 1
ATOM 1746 C C . ARG A 1 226 ? -7.965 10.785 28.995 1.00 84.50 226 ARG A C 1
ATOM 1748 O O . ARG A 1 226 ? -8.394 11.441 29.939 1.00 84.50 226 ARG A O 1
ATOM 1755 N N . ILE A 1 227 ? -8.153 11.155 27.733 1.00 85.88 227 ILE A N 1
ATOM 1756 C CA . ILE A 1 227 ? -8.841 12.393 27.339 1.00 85.88 227 ILE A CA 1
ATOM 1757 C C . ILE A 1 227 ? -10.350 12.133 27.226 1.00 85.88 227 ILE A C 1
ATOM 1759 O O . ILE A 1 227 ? -10.770 11.204 26.541 1.00 85.88 227 ILE A O 1
ATOM 1763 N N . ILE A 1 228 ? -11.158 12.951 27.907 1.00 85.44 228 ILE A N 1
ATOM 1764 C CA . ILE A 1 228 ? -12.628 12.883 27.900 1.00 85.44 228 ILE A CA 1
ATOM 1765 C C . ILE A 1 228 ? -13.200 13.638 26.694 1.00 85.44 228 ILE A C 1
ATOM 1767 O O . ILE A 1 228 ? -14.098 13.135 26.025 1.00 85.44 228 ILE A O 1
ATOM 1771 N N . SER A 1 229 ? -12.703 14.845 26.408 1.00 81.44 229 SER A N 1
ATOM 1772 C CA . SER A 1 229 ? -13.159 15.658 25.273 1.00 81.44 229 SER A CA 1
ATOM 1773 C C . SER A 1 229 ? -12.045 16.562 24.745 1.00 81.44 229 SER A C 1
ATOM 1775 O O . SER A 1 229 ? -11.186 17.012 25.505 1.00 81.44 229 SER A O 1
ATOM 1777 N N . TYR A 1 230 ? -12.077 16.833 23.438 1.00 81.69 230 TYR A N 1
ATOM 1778 C CA . TYR A 1 230 ? -11.072 17.615 22.709 1.00 81.69 230 TYR A CA 1
ATOM 1779 C C . TYR A 1 230 ? -11.535 19.028 22.310 1.00 81.69 230 TYR A C 1
ATOM 1781 O O . TYR A 1 230 ? -10.733 19.786 21.771 1.00 81.69 230 TYR A O 1
ATOM 1789 N N . ILE A 1 231 ? -12.793 19.413 22.558 1.00 73.19 231 ILE A N 1
ATOM 1790 C CA . ILE A 1 231 ? -13.361 20.683 22.067 1.00 73.19 231 ILE A CA 1
ATOM 1791 C C . ILE A 1 231 ? -14.152 21.367 23.192 1.00 73.19 231 ILE A C 1
ATOM 1793 O O . ILE A 1 231 ? -15.014 20.716 23.783 1.00 73.19 231 ILE A O 1
ATOM 1797 N N . PRO A 1 232 ? -13.927 22.665 23.494 1.00 70.19 232 PRO A N 1
ATOM 1798 C CA . PRO A 1 232 ? -12.950 23.598 22.906 1.00 70.19 232 PRO A CA 1
ATOM 1799 C C . PRO A 1 232 ? -11.528 23.532 23.511 1.00 70.19 232 PRO A C 1
ATOM 1801 O O . PRO A 1 232 ? -10.620 24.177 22.993 1.00 70.19 232 PRO A O 1
ATOM 1804 N N . LYS A 1 233 ? -11.305 22.766 24.589 1.00 73.31 233 LYS A N 1
ATOM 1805 C CA . LYS A 1 233 ? -9.978 22.454 25.161 1.00 73.31 233 LYS A CA 1
ATOM 1806 C C . LYS A 1 233 ? -9.922 20.975 25.551 1.00 73.31 233 LYS A C 1
ATOM 1808 O O . LYS A 1 233 ? -10.953 20.404 25.902 1.00 73.31 233 LYS A O 1
ATOM 1813 N N . GLN A 1 234 ? -8.727 20.380 25.523 1.00 81.50 234 GLN A N 1
ATOM 1814 C CA . GLN A 1 234 ? -8.511 19.019 26.022 1.00 81.50 234 GLN A CA 1
ATOM 1815 C C . GLN A 1 234 ? -8.886 18.948 27.505 1.00 81.50 234 GLN A C 1
ATOM 1817 O O . GLN A 1 234 ? -8.341 19.685 28.325 1.00 81.50 234 GLN A O 1
ATOM 1822 N N . THR A 1 235 ? -9.825 18.070 27.832 1.00 81.19 235 THR A N 1
ATOM 1823 C CA . THR A 1 235 ? -10.230 17.768 29.208 1.00 81.19 235 THR A CA 1
ATOM 1824 C C . THR A 1 235 ? -9.826 16.340 29.526 1.00 81.19 235 THR A C 1
ATOM 1826 O O . THR A 1 235 ? -10.195 15.407 28.814 1.00 81.19 235 THR A O 1
ATOM 1829 N N . TYR A 1 236 ? -9.029 16.172 30.573 1.00 88.62 236 TYR A N 1
ATOM 1830 C CA . TYR A 1 236 ? -8.494 14.881 30.992 1.00 88.62 236 TYR A CA 1
ATOM 1831 C C . TYR A 1 236 ? -9.391 14.235 32.048 1.00 88.62 236 TYR A C 1
ATOM 1833 O O . TYR A 1 236 ? -10.055 14.923 32.828 1.00 88.62 236 TYR A O 1
ATOM 1841 N N . ALA A 1 237 ? -9.415 12.905 32.077 1.00 87.50 237 ALA A N 1
ATOM 1842 C CA . ALA A 1 237 ? -10.057 12.163 33.148 1.00 87.50 237 ALA A CA 1
ATOM 1843 C C . ALA A 1 237 ? -9.328 12.411 34.465 1.00 87.50 237 ALA A C 1
ATOM 1845 O O . ALA A 1 237 ? -8.147 12.739 34.489 1.00 87.50 237 ALA A O 1
ATOM 1846 N N . LYS A 1 238 ? -10.037 12.264 35.577 1.00 89.56 238 LYS A N 1
ATOM 1847 C CA . LYS A 1 238 ? -9.448 12.429 36.901 1.00 89.56 238 LYS A CA 1
ATOM 1848 C C . LYS A 1 238 ? -9.195 11.064 37.521 1.00 89.56 238 LYS A C 1
ATOM 1850 O O . LYS A 1 238 ? -10.078 10.210 37.479 1.00 89.56 238 LYS A O 1
ATOM 1855 N N . LYS A 1 239 ? -8.020 10.888 38.119 1.00 90.44 239 LYS A N 1
ATOM 1856 C CA . LYS A 1 239 ? -7.632 9.704 38.892 1.00 90.44 239 LYS A CA 1
ATOM 1857 C C . LYS A 1 239 ? -7.199 10.104 40.293 1.00 90.44 239 LYS A C 1
ATOM 1859 O O . LYS A 1 239 ? -6.800 11.245 40.527 1.00 90.44 239 LYS A O 1
ATOM 1864 N N . ASN A 1 240 ? -7.289 9.186 41.241 1.00 90.81 240 ASN A N 1
ATOM 1865 C CA . ASN A 1 240 ? -6.847 9.409 42.606 1.00 90.81 240 ASN A CA 1
ATOM 1866 C C . ASN A 1 240 ? -5.467 8.786 42.802 1.00 90.81 240 ASN A C 1
ATOM 1868 O O . ASN A 1 240 ? -5.227 7.666 42.375 1.00 90.81 240 ASN A O 1
ATOM 1872 N N . ILE A 1 241 ? -4.569 9.484 43.485 1.00 91.19 241 ILE A N 1
ATOM 1873 C CA . ILE A 1 241 ? -3.282 8.947 43.917 1.00 91.19 241 ILE A CA 1
ATOM 1874 C C . ILE A 1 241 ? -3.207 8.957 45.438 1.00 91.19 241 ILE A C 1
ATOM 1876 O O . ILE A 1 241 ? -3.533 9.949 46.102 1.00 91.19 241 ILE A O 1
ATOM 1880 N N . CYS A 1 242 ? -2.760 7.846 46.008 1.00 92.56 242 CYS A N 1
ATOM 1881 C CA . CYS A 1 242 ? -2.454 7.770 47.421 1.00 92.56 242 CYS A CA 1
ATOM 1882 C C . CYS A 1 242 ? -1.061 8.343 47.696 1.00 92.56 242 CYS A C 1
ATOM 1884 O O . CYS A 1 242 ? -0.058 7.811 47.232 1.00 92.56 242 CYS A O 1
ATOM 1886 N N . THR A 1 243 ? -0.965 9.373 48.532 1.00 91.06 243 THR A N 1
ATOM 1887 C CA . THR A 1 243 ? 0.322 9.992 48.898 1.00 91.06 243 THR A CA 1
ATOM 1888 C C . THR A 1 243 ? 1.167 9.139 49.843 1.00 91.06 243 THR A C 1
ATOM 1890 O O . THR A 1 243 ? 2.337 9.444 50.052 1.00 91.06 243 THR A O 1
ATOM 1893 N N . LYS A 1 244 ? 0.592 8.082 50.430 1.00 87.38 244 LYS A N 1
ATOM 1894 C CA . LYS A 1 244 ? 1.294 7.177 51.351 1.00 87.38 244 LYS A CA 1
ATOM 1895 C C . LYS A 1 244 ? 2.005 6.030 50.641 1.00 87.38 244 LYS A C 1
ATOM 1897 O O . LYS A 1 244 ? 3.103 5.679 51.045 1.00 87.38 244 LYS A O 1
ATOM 1902 N N . CYS A 1 245 ? 1.383 5.447 49.618 1.00 90.19 245 CYS A N 1
ATOM 1903 C CA . CYS A 1 245 ? 1.930 4.286 48.904 1.00 90.19 245 CYS A CA 1
ATOM 1904 C C . CYS A 1 245 ? 2.155 4.525 47.404 1.00 90.19 245 CYS A C 1
ATOM 1906 O O . CYS A 1 245 ? 2.604 3.618 46.716 1.00 90.19 245 CYS A O 1
ATOM 1908 N N . GLY A 1 246 ? 1.815 5.707 46.881 1.00 86.12 246 GLY A N 1
ATOM 1909 C CA . GLY A 1 246 ? 1.951 6.040 45.460 1.00 86.12 246 GLY A CA 1
ATOM 1910 C C . GLY A 1 246 ? 0.936 5.360 44.537 1.00 86.12 246 GLY A C 1
ATOM 1911 O O . GLY A 1 246 ? 1.006 5.556 43.333 1.00 86.12 246 GLY A O 1
ATOM 1912 N N . PHE A 1 247 ? -0.003 4.572 45.071 1.00 89.38 247 PHE A N 1
ATOM 1913 C CA . PHE A 1 247 ? -0.963 3.821 44.261 1.00 89.38 247 PHE A CA 1
ATOM 1914 C C . PHE A 1 247 ? -2.004 4.736 43.602 1.00 89.38 247 PHE A C 1
ATOM 1916 O O . PHE A 1 247 ? -2.598 5.582 44.279 1.00 89.38 247 PHE A O 1
ATOM 1923 N N . GLU A 1 248 ? -2.235 4.536 42.305 1.00 89.62 248 GLU A N 1
ATOM 1924 C CA . GLU A 1 248 ? -3.167 5.301 41.470 1.00 89.62 248 GLU A CA 1
ATOM 1925 C C . GLU A 1 248 ? -4.442 4.486 41.182 1.00 89.62 248 GLU A C 1
ATOM 1927 O O . GLU A 1 248 ? -4.338 3.305 40.852 1.00 89.62 248 GLU A O 1
ATOM 1932 N N . PHE A 1 249 ? -5.632 5.089 41.319 1.00 85.88 249 PHE A N 1
ATOM 1933 C CA . PHE A 1 249 ? -6.937 4.429 41.135 1.00 85.88 249 PHE A CA 1
ATOM 1934 C C . PHE A 1 249 ? -8.109 5.381 40.844 1.00 85.88 249 PHE A C 1
ATOM 1936 O O . PHE A 1 249 ? -8.094 6.561 41.278 1.00 85.88 249 PHE A O 1
#